Protein AF-A0AA90TNN7-F1 (afdb_monomer)

Sequence (258 aa):
MNTKRFLSLIFLAALASPALAAGAPAAATPDAKAEADFDAYFDTRMKAAQKAMSEKRYASVREQVLELEKALKRVDPDYGEKSQWAYVLDFKRFALYEMGEQEAAVASCRQTVKVLAPNDWPYLAEFNVVRAARRACHNMLAYEQSAVATTVAQHEEAIAQIEQCFATVSPIEDASVLDNFYETRATVYLKANTVTKNKYQEQLFDTLVRADARKLALDEDPQFASIMKTPAYLNFKKEFKNDRKNGSRKTTDNQEST

Foldseek 3Di:
DDPDDPLPPDPPPPCPDPPPDDDDDDPDDPLRVVVVVLVVVLVVLLVVLVVCVVVVVLVSNLVSLVVQVVVCCVSPVLLPVLLSVLSSLLSNLVSCVSVVVLVSSLVSLVVLCVSLPDDDDDLDPSCVSSLLSNLVSLLSNLQVLLVPDDALVSLVVSLVSNVVSQVSDHPPDDPCSCLSRLLSQLSSLVSSCVHVVCPSVLSNLVSLLVNVVVVPVSCVPVVSVVVCPDPVSVVSSVVVVVCVVVVVVVVVVPPPDD

Secondary structure (DSSP, 8-state):
----------------PPP---PPPP---HHHHHHHHHHHHHHHHHHHHHHHHHTT-HHHHHHHHHHHHHHHHHH-TT---HHHHHHHHHHHHHHHHHTT-HHHHHHHHHHHHHHT-SSS--S-GGGHHHHHHHHHHHHHHHHHHHHH--SHHHHHHHHHHHHHHHH---TTS-GGGGGGGHHHHHHHHHHHHHHHTSTTHHHHHHHHHHHHHTT--GGGSHHHHHHTTSHHHHHHHHHHHHHHHHHHHHHHTTSS--

Solvent-accessible surface area (backbone atoms only — not comparable to full-atom values): 14647 Å² total; per-residue (Å²): 136,85,91,79,72,87,76,66,82,74,82,78,68,84,77,75,71,76,74,80,80,81,72,82,85,69,91,66,54,76,65,58,46,54,49,53,54,45,52,55,50,49,51,56,48,49,53,51,28,52,52,27,50,76,69,66,37,34,72,59,22,41,53,46,31,53,54,47,48,58,49,42,53,70,80,42,70,85,52,76,57,50,52,64,52,21,54,36,50,39,52,38,26,49,27,29,42,79,71,65,39,52,70,61,15,50,53,42,26,58,48,42,51,60,70,63,49,92,80,79,80,64,96,45,78,76,46,47,53,35,36,50,33,40,24,53,27,24,41,51,50,12,46,57,39,43,70,72,43,88,47,65,66,43,29,50,53,14,46,53,27,35,52,50,22,73,62,48,70,51,96,90,53,64,79,67,82,51,59,75,49,48,64,51,48,33,50,43,30,54,58,38,20,76,75,53,77,48,76,38,48,65,62,26,47,54,45,51,50,53,33,52,77,68,67,47,72,56,65,74,41,68,68,51,35,55,50,66,68,33,70,69,43,50,51,50,53,53,51,56,54,50,53,56,53,53,57,56,48,65,64,60,71,68,77,81,83,132

Radius of gyration: 21.6 Å; Cα contacts (8 Å, |Δi|>4): 229; chains: 1; bounding box: 51×63×60 Å

Structure (mmCIF, N/CA/C/O backbone):
data_AF-A0AA90TNN7-F1
#
_entry.id   AF-A0AA90TNN7-F1
#
loop_
_atom_site.group_PDB
_atom_site.id
_atom_site.type_symbol
_atom_site.label_atom_id
_atom_site.label_alt_id
_atom_site.label_comp_id
_atom_site.label_asym_id
_atom_site.label_entity_id
_atom_site.label_seq_id
_atom_site.pdbx_PDB_ins_code
_atom_site.Cartn_x
_atom_site.Cartn_y
_atom_site.Cartn_z
_atom_site.occupancy
_atom_site.B_iso_or_equiv
_atom_site.auth_seq_id
_atom_site.auth_comp_id
_atom_site.auth_asym_id
_atom_site.auth_atom_id
_atom_site.pdbx_PDB_model_num
ATOM 1 N N . MET A 1 1 ? -3.409 24.542 6.262 1.00 28.08 1 MET A N 1
ATOM 2 C CA . MET A 1 1 ? -3.140 23.314 5.479 1.00 28.08 1 MET A CA 1
ATOM 3 C C . MET A 1 1 ? -1.816 22.739 5.965 1.00 28.08 1 MET A C 1
ATOM 5 O O . MET A 1 1 ? -0.778 23.278 5.618 1.00 28.08 1 MET A O 1
ATOM 9 N N . ASN A 1 2 ? -1.851 21.745 6.861 1.00 23.89 2 ASN A N 1
ATOM 10 C CA . ASN A 1 2 ? -0.653 21.159 7.480 1.00 23.89 2 ASN A CA 1
ATOM 11 C C . ASN A 1 2 ? -0.183 19.942 6.668 1.00 23.89 2 ASN A C 1
ATOM 13 O O . ASN A 1 2 ? -0.700 18.844 6.838 1.00 23.89 2 ASN A O 1
ATOM 17 N N . THR A 1 3 ? 0.802 20.143 5.796 1.00 31.12 3 THR A N 1
ATOM 18 C CA . THR A 1 3 ? 1.438 19.133 4.926 1.00 31.12 3 THR A CA 1
ATOM 19 C C . THR A 1 3 ? 2.603 18.399 5.607 1.00 31.12 3 THR A C 1
ATOM 21 O O . THR A 1 3 ? 3.645 18.157 5.007 1.00 31.12 3 THR A O 1
ATOM 24 N N . LYS A 1 4 ? 2.450 18.028 6.882 1.00 31.67 4 LYS A N 1
ATOM 25 C CA . LYS A 1 4 ? 3.424 17.187 7.598 1.00 31.67 4 LYS A CA 1
ATOM 26 C C . LYS A 1 4 ? 2.713 16.017 8.270 1.00 31.67 4 LYS A C 1
ATOM 28 O O . LYS A 1 4 ? 2.555 15.996 9.484 1.00 31.67 4 LYS A O 1
ATOM 33 N N . ARG A 1 5 ? 2.257 15.055 7.469 1.00 34.53 5 ARG A N 1
ATOM 34 C CA . ARG A 1 5 ? 2.033 13.685 7.938 1.00 34.53 5 ARG A CA 1
ATOM 35 C C . ARG A 1 5 ? 3.030 12.806 7.201 1.00 34.53 5 ARG A C 1
ATOM 37 O O . ARG A 1 5 ? 3.026 12.763 5.975 1.00 34.53 5 ARG A O 1
ATOM 44 N N . PHE A 1 6 ? 3.946 12.232 7.973 1.00 34.53 6 PHE A N 1
ATOM 45 C CA . PHE A 1 6 ? 4.970 11.301 7.526 1.00 34.53 6 PHE A CA 1
ATOM 46 C C . PHE A 1 6 ? 4.290 10.028 7.009 1.00 34.53 6 PHE A C 1
ATOM 48 O O . PHE A 1 6 ? 4.144 9.060 7.740 1.00 34.53 6 PHE A O 1
ATOM 55 N N . LEU A 1 7 ? 3.883 10.021 5.740 1.00 36.12 7 LEU A N 1
ATOM 56 C CA . LEU A 1 7 ? 3.670 8.774 5.017 1.00 36.12 7 LEU A CA 1
ATOM 57 C C . LEU A 1 7 ? 5.050 8.175 4.755 1.00 36.12 7 LEU A C 1
ATOM 59 O O . LEU A 1 7 ? 5.710 8.481 3.763 1.00 36.12 7 LEU A O 1
ATOM 63 N N . SER A 1 8 ? 5.510 7.349 5.692 1.00 33.53 8 SER A N 1
ATOM 64 C CA . SER A 1 8 ? 6.694 6.506 5.537 1.00 33.53 8 SER A CA 1
ATOM 65 C C . SER A 1 8 ? 6.421 5.415 4.497 1.00 33.53 8 SER A C 1
ATOM 67 O O . SER A 1 8 ? 6.309 4.236 4.810 1.00 33.53 8 SER A O 1
ATOM 69 N N . LEU A 1 9 ? 6.335 5.806 3.225 1.00 36.84 9 LEU A N 1
ATOM 70 C CA . LEU A 1 9 ? 6.417 4.913 2.067 1.00 36.84 9 LEU A CA 1
ATOM 71 C C . LEU A 1 9 ? 7.882 4.739 1.637 1.00 36.84 9 LEU A C 1
ATOM 73 O O . LEU A 1 9 ? 8.197 4.730 0.454 1.00 36.84 9 LEU A O 1
ATOM 77 N N . ILE A 1 10 ? 8.809 4.604 2.588 1.00 36.44 10 ILE A N 1
ATOM 78 C CA . ILE A 1 10 ? 10.217 4.352 2.269 1.00 36.44 10 ILE A CA 1
ATOM 79 C C . ILE A 1 10 ? 10.466 2.850 2.379 1.00 36.44 10 ILE A C 1
ATOM 81 O O . ILE A 1 10 ? 10.701 2.322 3.462 1.00 36.44 10 ILE A O 1
ATOM 85 N N . PHE A 1 11 ? 10.458 2.164 1.236 1.00 40.53 11 PHE A N 1
ATOM 86 C CA . PHE A 1 11 ? 11.218 0.927 1.086 1.00 40.53 11 PHE A CA 1
ATOM 87 C C . PHE A 1 11 ? 12.571 1.279 0.461 1.00 40.53 11 PHE A C 1
ATOM 89 O O . PHE A 1 11 ? 12.748 1.312 -0.751 1.00 40.53 11 PHE A O 1
ATOM 96 N N . LEU A 1 12 ? 13.537 1.547 1.335 1.00 35.69 12 LEU A N 1
ATOM 97 C CA . LEU A 1 12 ? 14.946 1.239 1.108 1.00 35.69 12 LEU A CA 1
ATOM 98 C C . LEU A 1 12 ? 15.259 0.030 1.997 1.00 35.69 12 LEU A C 1
ATOM 100 O O . LEU A 1 12 ? 16.077 0.098 2.908 1.00 35.69 12 LEU A O 1
ATOM 104 N N . ALA A 1 13 ? 14.562 -1.090 1.775 1.00 32.56 13 ALA A N 1
ATOM 105 C CA . ALA A 1 13 ? 15.155 -2.351 2.194 1.00 32.56 13 ALA A CA 1
ATOM 106 C C . ALA A 1 13 ? 16.388 -2.542 1.320 1.00 32.56 13 ALA A C 1
ATOM 108 O O . ALA A 1 13 ? 16.300 -2.451 0.094 1.00 32.56 13 ALA A O 1
ATOM 109 N N . ALA A 1 14 ? 17.534 -2.720 1.968 1.00 32.47 14 ALA A N 1
ATOM 110 C CA . ALA A 1 14 ? 18.808 -2.976 1.330 1.00 32.47 14 ALA A CA 1
ATOM 111 C C . ALA A 1 14 ? 18.663 -4.133 0.330 1.00 32.47 14 ALA A C 1
ATOM 113 O O . ALA A 1 14 ? 18.684 -5.304 0.703 1.00 32.47 14 ALA A O 1
ATOM 114 N N . LEU A 1 15 ? 18.514 -3.793 -0.952 1.00 35.88 15 LEU A N 1
ATOM 115 C CA . LEU A 1 15 ? 18.674 -4.719 -2.061 1.00 35.88 15 LEU A CA 1
ATOM 116 C C . LEU A 1 15 ? 20.174 -4.995 -2.188 1.00 35.88 15 LEU A C 1
ATOM 118 O O . LEU A 1 15 ? 20.846 -4.477 -3.077 1.00 35.88 15 LEU A O 1
A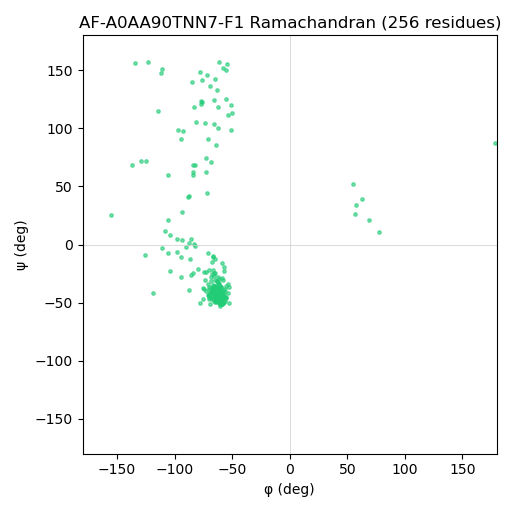TOM 122 N N . ALA A 1 16 ? 20.716 -5.796 -1.271 1.00 31.14 16 ALA A N 1
ATOM 123 C CA . ALA A 1 16 ? 21.892 -6.580 -1.591 1.00 31.14 16 ALA A CA 1
ATOM 124 C C . ALA A 1 16 ? 21.455 -7.523 -2.714 1.00 31.14 16 ALA A C 1
ATOM 126 O O . ALA A 1 16 ? 20.723 -8.485 -2.486 1.00 31.14 16 ALA A O 1
ATOM 127 N N . SER A 1 17 ? 21.803 -7.163 -3.948 1.00 33.03 17 SER A N 1
ATOM 128 C CA . SER A 1 17 ? 21.541 -7.985 -5.120 1.00 33.03 17 SER A CA 1
ATOM 129 C C . SER A 1 17 ? 22.153 -9.368 -4.882 1.00 33.03 17 SER A C 1
ATOM 131 O O . SER A 1 17 ? 23.361 -9.439 -4.634 1.00 33.03 17 SER A O 1
ATOM 133 N N . PRO A 1 18 ? 21.399 -10.476 -4.981 1.00 35.56 18 PRO A N 1
ATOM 134 C CA . PRO A 1 18 ? 22.030 -11.718 -5.373 1.00 35.56 18 PRO A CA 1
ATOM 135 C C . PRO A 1 18 ? 22.565 -11.448 -6.777 1.00 35.56 18 PRO A C 1
ATOM 137 O O . PRO A 1 18 ? 21.805 -11.073 -7.671 1.00 35.56 18 PRO A O 1
ATOM 140 N N . ALA A 1 19 ? 23.880 -11.532 -6.954 1.00 35.47 19 ALA A N 1
ATOM 141 C CA . ALA A 1 19 ? 24.452 -11.556 -8.287 1.00 35.47 19 ALA A CA 1
ATOM 142 C C . ALA A 1 19 ? 23.715 -12.647 -9.077 1.00 35.47 19 ALA A C 1
ATOM 144 O O . ALA A 1 19 ? 23.708 -13.801 -8.643 1.00 35.47 19 ALA A O 1
ATOM 145 N N . LEU A 1 20 ? 23.066 -12.274 -10.187 1.00 39.12 20 LEU A N 1
ATOM 146 C CA . LEU A 1 20 ? 22.570 -13.233 -11.169 1.00 39.12 20 LEU A CA 1
ATOM 147 C C . LEU A 1 20 ? 23.748 -14.158 -11.497 1.00 39.12 20 LEU A C 1
ATOM 149 O O . LEU A 1 20 ? 24.786 -13.703 -11.982 1.00 39.12 20 LEU A O 1
ATOM 153 N N . ALA A 1 21 ? 23.632 -15.429 -11.121 1.00 33.69 21 ALA A N 1
ATOM 154 C CA . ALA A 1 21 ? 24.703 -16.397 -11.262 1.00 33.69 21 ALA A CA 1
ATOM 155 C C . ALA A 1 21 ? 24.985 -16.624 -12.754 1.00 33.69 21 ALA A C 1
ATOM 157 O O . ALA A 1 21 ? 24.234 -17.306 -13.445 1.00 33.69 21 ALA A O 1
ATOM 158 N N . ALA A 1 22 ? 26.073 -16.037 -13.249 1.00 36.34 22 ALA A N 1
ATOM 159 C CA . ALA A 1 22 ? 26.551 -16.243 -14.606 1.00 36.34 22 ALA A CA 1
ATOM 160 C C . ALA A 1 22 ? 27.189 -17.638 -14.730 1.00 36.34 22 ALA A C 1
ATOM 162 O O . ALA A 1 22 ? 28.308 -17.869 -14.267 1.00 36.34 22 ALA A O 1
ATOM 163 N N . GLY A 1 23 ? 26.474 -18.572 -15.359 1.00 32.97 23 GLY A N 1
ATOM 164 C CA . GLY A 1 23 ? 27.060 -19.781 -15.939 1.00 32.97 23 GLY A CA 1
ATOM 165 C C . GLY A 1 23 ? 27.777 -19.455 -17.257 1.00 32.97 23 GLY A C 1
ATOM 166 O O . GLY A 1 23 ? 27.323 -18.606 -18.019 1.00 32.97 23 GLY A O 1
ATOM 167 N N . ALA A 1 24 ? 28.919 -20.101 -17.509 1.00 33.38 24 ALA A N 1
ATOM 168 C CA . ALA A 1 24 ? 29.767 -19.905 -18.692 1.00 33.38 24 ALA A CA 1
ATOM 169 C C . ALA A 1 24 ? 29.027 -20.157 -20.032 1.00 33.38 24 ALA A C 1
ATOM 171 O O . ALA A 1 24 ? 28.100 -20.969 -20.068 1.00 33.38 24 ALA A O 1
ATOM 172 N N . PRO A 1 25 ? 29.428 -19.511 -21.150 1.00 44.44 25 PRO A N 1
ATOM 173 C CA . PRO A 1 25 ? 28.582 -19.423 -22.332 1.00 44.44 25 PRO A CA 1
ATOM 174 C C . PRO A 1 25 ? 28.696 -20.675 -23.211 1.00 44.44 25 PRO A C 1
ATOM 176 O O . PRO A 1 25 ? 29.749 -20.965 -23.779 1.00 44.44 25 PRO A O 1
ATOM 179 N N . ALA A 1 26 ? 27.577 -21.375 -23.387 1.00 44.81 26 ALA A N 1
ATOM 180 C CA . ALA A 1 26 ? 27.308 -22.102 -24.623 1.00 44.81 26 ALA A CA 1
ATOM 181 C C . ALA A 1 26 ? 26.856 -21.086 -25.689 1.00 44.81 26 ALA A C 1
ATOM 183 O O . ALA A 1 26 ? 26.261 -20.064 -25.349 1.00 44.81 26 ALA A O 1
ATOM 184 N N . ALA A 1 27 ? 27.161 -21.329 -26.967 1.00 47.38 27 ALA A N 1
ATOM 185 C CA . ALA A 1 27 ? 26.786 -20.428 -28.057 1.00 47.38 27 ALA A CA 1
ATOM 186 C C . ALA A 1 27 ? 25.271 -20.141 -28.032 1.00 47.38 27 ALA A C 1
ATOM 188 O O . ALA A 1 27 ? 24.462 -21.037 -28.265 1.00 47.38 27 ALA A O 1
ATOM 189 N N . ALA A 1 28 ? 24.907 -18.899 -27.704 1.00 48.41 28 ALA A N 1
ATOM 190 C CA . ALA A 1 28 ? 23.522 -18.476 -27.548 1.00 48.41 28 ALA A CA 1
ATOM 191 C C . ALA A 1 28 ? 22.803 -18.462 -28.904 1.00 48.41 28 ALA A C 1
ATOM 193 O O . ALA A 1 28 ? 23.341 -17.976 -29.904 1.00 48.41 28 ALA A O 1
ATOM 194 N N . THR A 1 29 ? 21.573 -18.975 -28.933 1.00 48.81 29 THR A N 1
ATOM 195 C CA . THR A 1 29 ? 20.651 -18.763 -30.053 1.00 48.81 29 THR A CA 1
ATOM 196 C C . THR A 1 29 ? 20.353 -17.260 -30.202 1.00 48.81 29 THR A C 1
ATOM 198 O O . THR A 1 29 ? 20.520 -16.507 -29.238 1.00 48.81 29 THR A O 1
ATOM 201 N N . PRO A 1 30 ? 19.929 -16.778 -31.386 1.00 60.62 30 PRO A N 1
ATOM 202 C CA . PRO A 1 30 ? 19.614 -15.361 -31.597 1.00 60.62 30 PRO A CA 1
ATOM 203 C C . PRO A 1 30 ? 18.629 -14.792 -30.565 1.00 60.62 30 PRO A C 1
ATOM 205 O O . PRO A 1 30 ? 18.818 -13.663 -30.116 1.00 60.62 30 PRO A O 1
ATOM 208 N N . ASP A 1 31 ? 17.654 -15.600 -30.141 1.00 64.12 31 ASP A N 1
ATOM 209 C CA . ASP A 1 31 ? 16.656 -15.227 -29.133 1.00 64.12 31 ASP A CA 1
ATOM 210 C C . ASP A 1 31 ? 17.280 -15.086 -27.736 1.00 64.12 31 ASP A C 1
ATOM 212 O O . ASP A 1 31 ? 17.098 -14.061 -27.088 1.00 64.12 31 ASP A O 1
ATOM 216 N N . ALA A 1 32 ? 18.126 -16.037 -27.319 1.00 60.81 32 ALA A N 1
ATOM 217 C CA . ALA A 1 32 ? 18.828 -15.975 -26.033 1.00 60.81 32 ALA A CA 1
ATOM 218 C C . ALA A 1 32 ? 19.829 -14.808 -25.962 1.00 60.81 32 ALA A C 1
ATOM 220 O O . ALA A 1 32 ? 20.074 -14.244 -24.897 1.00 60.81 32 ALA A O 1
ATOM 221 N N . LYS A 1 33 ? 20.418 -14.419 -27.100 1.00 68.38 33 LYS A N 1
ATOM 222 C CA . LYS A 1 33 ? 21.276 -13.231 -27.172 1.00 68.38 33 LYS A CA 1
ATOM 223 C C . LYS A 1 33 ? 20.462 -11.940 -27.045 1.00 68.38 33 LYS A C 1
ATOM 225 O O . LYS A 1 33 ? 20.882 -11.044 -26.324 1.00 68.38 33 LYS A O 1
ATOM 230 N N . ALA A 1 34 ? 19.318 -11.848 -27.723 1.00 70.75 34 ALA A N 1
ATOM 231 C CA . ALA A 1 34 ? 18.439 -10.684 -27.634 1.00 70.75 34 ALA A CA 1
ATOM 232 C C . ALA A 1 34 ? 17.857 -10.502 -26.220 1.00 70.75 34 ALA A C 1
ATOM 234 O O . ALA A 1 34 ? 17.753 -9.373 -25.743 1.00 70.75 34 ALA A O 1
ATOM 235 N N . GLU A 1 35 ? 17.533 -11.604 -25.543 1.00 70.75 35 GLU A N 1
ATOM 236 C CA . GLU A 1 35 ? 17.099 -11.627 -24.143 1.00 70.75 35 GLU A CA 1
ATOM 237 C C . GLU A 1 35 ? 18.217 -11.165 -23.196 1.00 70.75 35 GLU A C 1
ATOM 239 O O . GLU A 1 35 ? 18.024 -10.222 -22.433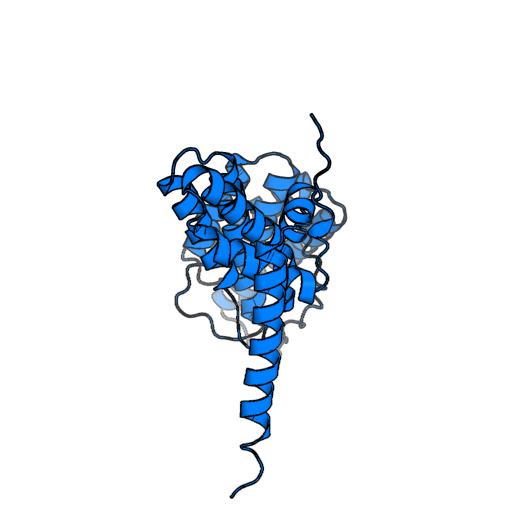 1.00 70.75 35 GLU A O 1
ATOM 244 N N . ALA A 1 36 ? 19.432 -11.711 -23.331 1.00 71.31 36 ALA A N 1
ATOM 245 C CA . ALA A 1 36 ? 20.585 -11.280 -22.535 1.00 71.31 36 ALA A CA 1
ATOM 246 C C . ALA A 1 36 ? 20.952 -9.797 -22.756 1.00 71.31 36 ALA A C 1
ATOM 248 O O . ALA A 1 36 ? 21.326 -9.091 -21.813 1.00 71.31 36 ALA A O 1
ATOM 249 N N . ASP A 1 37 ? 20.827 -9.304 -23.993 1.00 86.31 37 ASP A N 1
ATOM 250 C CA . ASP A 1 37 ? 21.027 -7.891 -24.324 1.00 86.31 37 ASP A CA 1
ATOM 251 C C . ASP A 1 37 ? 19.944 -7.007 -23.666 1.00 86.31 37 ASP A C 1
ATOM 253 O O . ASP A 1 37 ? 20.238 -5.891 -23.217 1.00 86.31 37 ASP A O 1
ATOM 257 N N . PHE A 1 38 ? 18.703 -7.501 -23.562 1.00 89.94 38 PHE A N 1
ATOM 258 C CA . PHE A 1 38 ? 17.622 -6.809 -22.861 1.00 89.94 38 PHE A CA 1
ATOM 259 C C . PHE A 1 38 ? 17.834 -6.785 -21.346 1.00 89.94 38 PHE A C 1
ATOM 261 O O . PHE A 1 38 ? 17.706 -5.716 -20.750 1.00 89.94 38 PHE A O 1
ATOM 268 N N . ASP A 1 39 ? 18.215 -7.900 -20.727 1.00 89.31 39 ASP A N 1
ATOM 269 C CA . ASP A 1 39 ? 18.465 -7.969 -19.284 1.00 89.31 39 ASP A CA 1
ATOM 270 C C . ASP A 1 39 ? 19.590 -7.018 -18.860 1.00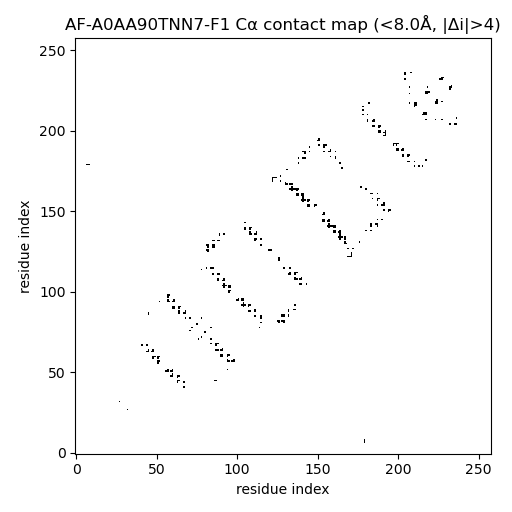 89.31 39 ASP A C 1
ATOM 272 O O . ASP A 1 39 ? 19.449 -6.251 -17.905 1.00 89.31 39 ASP A O 1
ATOM 276 N N . ALA A 1 40 ? 20.685 -6.966 -19.626 1.00 91.81 40 ALA A N 1
ATOM 277 C CA . ALA A 1 40 ? 21.775 -6.024 -19.377 1.00 91.81 40 ALA A CA 1
ATOM 278 C C . ALA A 1 40 ? 21.325 -4.555 -19.507 1.00 91.81 40 ALA A C 1
ATOM 280 O O . ALA A 1 40 ? 21.734 -3.687 -18.716 1.00 91.81 40 ALA A O 1
ATOM 281 N N . TYR A 1 41 ? 20.470 -4.259 -20.492 1.00 92.62 41 TYR A N 1
ATOM 282 C CA . TYR A 1 41 ? 19.844 -2.946 -20.643 1.00 92.62 41 TYR A CA 1
ATOM 283 C C . TYR A 1 41 ? 18.932 -2.618 -19.451 1.00 92.62 41 TYR A C 1
ATOM 285 O O . TYR A 1 41 ? 19.045 -1.527 -18.877 1.00 92.62 41 TYR A O 1
ATOM 293 N N . PHE A 1 42 ? 18.073 -3.559 -19.055 1.00 94.44 42 PHE A N 1
ATOM 294 C CA . PHE A 1 42 ? 17.137 -3.425 -17.945 1.00 94.44 42 PHE A CA 1
ATOM 295 C C . PHE A 1 42 ? 17.879 -3.131 -16.641 1.00 94.44 42 PHE A C 1
ATOM 297 O O . PHE A 1 42 ? 17.604 -2.121 -15.990 1.00 94.44 42 PHE A O 1
ATOM 304 N N . ASP A 1 43 ? 18.886 -3.937 -16.310 1.00 93.12 43 ASP A N 1
ATOM 305 C CA . ASP A 1 43 ? 19.703 -3.787 -15.107 1.00 93.12 43 ASP A CA 1
ATOM 306 C C . ASP A 1 43 ? 20.401 -2.429 -15.043 1.00 93.12 43 ASP A C 1
ATOM 308 O O . ASP A 1 43 ? 20.415 -1.765 -14.001 1.00 93.12 43 ASP A O 1
ATOM 312 N N . THR A 1 44 ? 20.975 -1.986 -16.162 1.00 94.25 44 THR A N 1
ATOM 313 C CA . THR A 1 44 ? 21.662 -0.690 -16.244 1.00 94.25 44 THR A CA 1
ATOM 314 C C . THR A 1 44 ? 20.698 0.458 -15.948 1.00 94.25 44 THR A C 1
ATOM 316 O O . THR A 1 44 ? 21.005 1.370 -15.172 1.00 94.25 44 THR A O 1
ATOM 319 N N . ARG A 1 45 ? 19.503 0.405 -16.539 1.00 93.81 45 ARG A N 1
ATOM 320 C CA . ARG A 1 45 ? 18.472 1.433 -16.385 1.00 93.81 45 ARG A CA 1
ATOM 321 C C . ARG A 1 45 ? 17.827 1.403 -15.006 1.00 93.81 45 ARG A C 1
ATOM 323 O O . ARG A 1 45 ? 17.644 2.462 -14.407 1.00 93.81 45 ARG A O 1
ATOM 330 N N . MET A 1 46 ? 17.566 0.221 -14.453 1.00 95.19 46 MET A N 1
ATOM 331 C CA . MET A 1 46 ? 17.036 0.094 -13.100 1.00 95.19 46 MET A CA 1
ATOM 332 C C . MET A 1 46 ? 18.033 0.552 -12.038 1.00 95.19 46 MET A C 1
ATOM 334 O O . MET A 1 46 ? 17.624 1.242 -11.107 1.00 95.19 46 MET A O 1
ATOM 338 N N . LYS A 1 47 ? 19.338 0.292 -12.193 1.00 95.06 47 LYS A N 1
ATOM 339 C CA . LYS A 1 47 ? 20.370 0.865 -11.305 1.00 95.06 47 LYS A CA 1
ATOM 340 C C . LYS A 1 47 ? 20.379 2.394 -11.355 1.00 95.06 47 LYS A C 1
ATOM 342 O O . LYS A 1 47 ? 20.477 3.051 -10.317 1.00 95.06 47 LYS A O 1
ATOM 347 N N . ALA A 1 48 ? 20.233 2.980 -12.544 1.00 95.00 48 ALA A N 1
ATOM 348 C CA . ALA A 1 48 ? 20.122 4.430 -12.691 1.00 95.00 48 ALA A CA 1
ATOM 349 C C . ALA A 1 48 ? 18.852 4.981 -12.015 1.00 95.00 48 ALA A C 1
ATOM 351 O O . ALA A 1 48 ? 18.924 5.990 -11.308 1.00 95.00 48 ALA A O 1
ATOM 352 N N . ALA A 1 49 ? 17.714 4.297 -12.170 1.00 95.19 49 ALA A N 1
ATOM 353 C CA . ALA A 1 49 ? 16.460 4.649 -11.509 1.00 95.19 49 ALA A CA 1
ATOM 354 C C . ALA A 1 49 ? 16.562 4.525 -9.979 1.00 95.19 49 ALA A C 1
ATOM 356 O O . ALA A 1 49 ? 16.136 5.430 -9.269 1.00 95.19 49 ALA A O 1
ATOM 357 N N . GLN A 1 50 ? 17.185 3.464 -9.456 1.00 95.31 50 GLN A N 1
ATOM 358 C CA . GLN A 1 50 ? 17.462 3.268 -8.024 1.00 95.31 50 GLN A CA 1
ATOM 359 C C . GLN A 1 50 ? 18.320 4.392 -7.452 1.00 95.31 50 GLN A C 1
ATOM 361 O O . GLN A 1 50 ? 17.979 4.968 -6.418 1.00 95.31 50 GLN A O 1
ATOM 366 N N . LYS A 1 51 ? 19.394 4.767 -8.153 1.00 95.62 51 LYS A N 1
ATOM 367 C CA . LYS A 1 51 ? 20.225 5.901 -7.751 1.00 95.62 51 LYS A CA 1
ATOM 368 C C . LYS A 1 51 ? 19.408 7.195 -7.706 1.00 95.62 51 LYS A C 1
ATOM 370 O O . LYS A 1 51 ? 19.402 7.875 -6.681 1.00 95.62 51 LYS A O 1
ATOM 375 N N . ALA A 1 52 ? 18.673 7.504 -8.774 1.00 96.75 52 ALA A N 1
ATOM 376 C CA . ALA A 1 52 ? 17.819 8.690 -8.829 1.00 96.75 52 ALA A CA 1
ATOM 377 C C . ALA A 1 52 ? 16.741 8.689 -7.730 1.00 96.75 52 ALA A C 1
ATOM 379 O O . ALA A 1 52 ? 16.471 9.740 -7.152 1.00 96.75 52 ALA A O 1
ATOM 380 N N . MET A 1 53 ? 16.181 7.522 -7.398 1.00 95.44 53 MET A N 1
ATOM 381 C CA . MET A 1 53 ? 15.218 7.347 -6.311 1.00 95.44 53 MET A CA 1
ATOM 382 C C . MET A 1 53 ? 15.831 7.719 -4.960 1.00 95.44 53 MET A C 1
ATOM 384 O O . MET A 1 53 ? 15.257 8.509 -4.215 1.00 95.44 53 MET A O 1
ATOM 388 N N . SER A 1 54 ? 17.030 7.206 -4.669 1.00 94.56 54 SER A N 1
ATOM 389 C CA . SER A 1 54 ? 17.739 7.493 -3.415 1.00 94.56 54 SER A CA 1
ATOM 390 C C . SER A 1 54 ? 18.107 8.976 -3.263 1.00 94.56 54 SER A C 1
ATOM 392 O O . SER A 1 54 ? 18.095 9.521 -2.162 1.00 94.56 54 SER A O 1
ATOM 394 N N . GLU A 1 55 ? 18.356 9.653 -4.386 1.00 96.75 55 GLU A N 1
ATOM 395 C CA . GLU A 1 55 ? 18.645 11.087 -4.470 1.00 96.75 55 GLU A CA 1
ATOM 396 C C . GLU A 1 55 ? 17.369 11.951 -4.5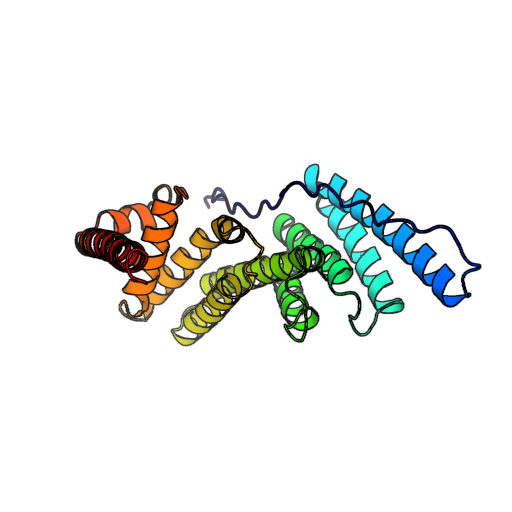53 1.00 96.75 55 GLU A C 1
A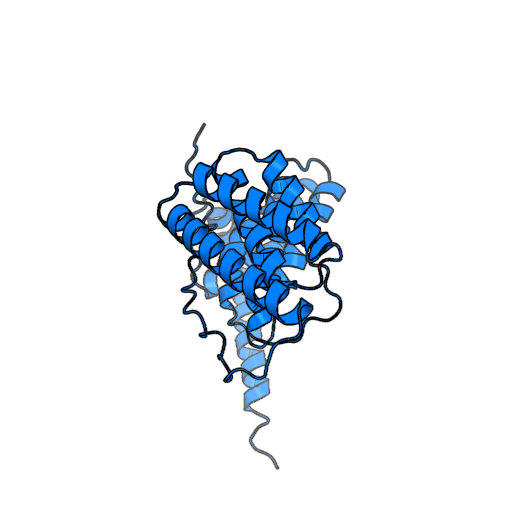TOM 398 O O . GLU A 1 55 ? 17.463 13.165 -4.733 1.00 96.75 55 GLU A O 1
ATOM 403 N N . LYS A 1 56 ? 16.174 11.345 -4.448 1.00 96.81 56 LYS A N 1
ATOM 404 C CA . LYS A 1 56 ? 14.860 12.006 -4.572 1.00 96.81 56 LYS A CA 1
ATOM 405 C C . LYS A 1 56 ? 14.659 12.763 -5.892 1.00 96.81 56 LYS A C 1
ATOM 407 O O . LYS A 1 56 ? 13.868 13.701 -5.983 1.00 96.81 56 LYS A O 1
ATOM 412 N N . ARG A 1 57 ? 15.356 12.357 -6.956 1.00 98.00 57 ARG A N 1
ATOM 413 C CA . ARG A 1 57 ? 15.223 12.920 -8.309 1.00 98.00 57 ARG A CA 1
ATOM 414 C C . ARG A 1 57 ? 14.063 12.256 -9.051 1.00 98.00 57 ARG A C 1
ATOM 416 O O . ARG A 1 57 ? 14.261 11.608 -10.077 1.00 98.00 57 ARG A O 1
ATOM 423 N N . TYR A 1 58 ? 12.844 12.416 -8.538 1.00 96.94 58 TYR A N 1
ATOM 424 C CA . TYR A 1 58 ? 11.664 11.664 -8.989 1.00 96.94 58 TYR A CA 1
ATOM 425 C C . TYR A 1 58 ? 11.294 11.886 -10.460 1.00 96.94 58 TYR A C 1
ATOM 427 O O . TYR A 1 58 ? 10.899 10.937 -11.131 1.00 96.94 58 TYR A O 1
ATOM 435 N N . ALA A 1 59 ? 11.523 13.084 -11.008 1.00 97.12 59 ALA A N 1
ATOM 436 C CA . ALA A 1 59 ? 11.346 13.332 -12.442 1.00 97.12 59 ALA A CA 1
ATOM 437 C C . ALA A 1 59 ? 12.257 12.432 -13.300 1.00 97.12 59 ALA A C 1
ATOM 439 O O . ALA A 1 59 ? 11.805 11.853 -14.284 1.00 97.12 59 ALA A O 1
ATOM 440 N N . SER A 1 60 ? 13.511 12.243 -12.872 1.00 97.12 60 SER A N 1
ATOM 441 C CA . SER A 1 60 ? 14.463 11.352 -13.542 1.00 97.12 60 SER A CA 1
ATOM 442 C C . SER A 1 60 ? 14.072 9.884 -13.371 1.00 97.12 60 SER A C 1
ATOM 444 O O . SER A 1 60 ? 14.169 9.119 -14.325 1.00 97.12 60 SER A O 1
ATOM 446 N N . VAL A 1 61 ? 13.567 9.489 -12.195 1.00 97.56 61 VAL A N 1
ATOM 447 C CA . VAL A 1 61 ? 13.006 8.141 -11.996 1.00 97.56 61 VAL A CA 1
ATOM 448 C C . VAL A 1 61 ? 11.864 7.893 -12.979 1.00 97.56 61 VAL A C 1
ATOM 450 O O . VAL A 1 61 ? 11.888 6.886 -13.680 1.00 97.56 61 VAL A O 1
ATOM 453 N N . ARG A 1 62 ? 10.904 8.824 -13.068 1.00 97.00 62 ARG A N 1
ATOM 454 C CA . ARG A 1 62 ? 9.740 8.741 -13.961 1.00 97.00 62 ARG A CA 1
ATOM 455 C C . ARG A 1 62 ? 10.158 8.547 -15.420 1.00 97.00 62 ARG A C 1
ATOM 457 O O . ARG A 1 62 ? 9.600 7.689 -16.093 1.00 97.00 62 ARG A O 1
ATOM 464 N N . GLU A 1 63 ? 11.144 9.301 -15.900 1.00 95.94 63 GLU A N 1
ATOM 465 C CA . GLU A 1 63 ? 11.679 9.135 -17.259 1.00 95.94 63 GLU A CA 1
ATOM 466 C C . GLU A 1 63 ? 12.227 7.720 -17.486 1.00 95.94 63 GLU A C 1
ATOM 468 O O . GLU A 1 63 ? 11.808 7.044 -18.425 1.00 95.94 63 GLU A O 1
ATOM 473 N N . GLN A 1 64 ? 13.092 7.234 -16.589 1.00 95.06 64 GLN A N 1
ATOM 474 C CA . GLN A 1 64 ? 13.705 5.907 -16.719 1.00 95.06 64 GLN A CA 1
ATOM 475 C C . GLN A 1 64 ? 12.661 4.782 -16.692 1.00 95.06 64 GLN A C 1
ATOM 477 O O . GLN A 1 64 ? 12.718 3.866 -17.511 1.00 95.06 64 GLN A O 1
ATOM 482 N N . VAL A 1 65 ? 11.685 4.841 -15.781 1.00 96.00 65 VAL A N 1
ATOM 483 C CA . VAL A 1 65 ? 10.678 3.773 -15.657 1.00 96.00 65 VAL A CA 1
ATOM 484 C C . VAL A 1 65 ? 9.660 3.785 -16.788 1.00 96.00 65 VAL A C 1
ATOM 486 O O . VAL A 1 65 ? 9.181 2.721 -17.161 1.00 96.00 65 VAL A O 1
ATOM 489 N N . LEU A 1 66 ? 9.340 4.943 -17.372 1.00 95.50 66 LEU A N 1
ATOM 490 C CA . LEU A 1 66 ? 8.479 5.001 -18.556 1.00 95.50 66 LEU A CA 1
ATOM 491 C C . LEU A 1 66 ? 9.192 4.446 -19.795 1.00 95.50 66 LEU A C 1
ATOM 493 O O . LEU A 1 66 ? 8.560 3.764 -20.606 1.00 95.50 66 LEU A O 1
ATOM 497 N N . GLU A 1 67 ? 10.499 4.692 -19.933 1.00 95.44 67 GLU A N 1
ATOM 498 C CA . GLU A 1 67 ? 11.312 4.052 -20.972 1.00 95.44 67 GLU A CA 1
ATOM 499 C C . GLU A 1 67 ? 11.349 2.530 -20.790 1.00 95.44 67 GLU A C 1
ATOM 501 O O . GLU A 1 67 ? 11.079 1.796 -21.744 1.00 95.44 67 GLU A O 1
ATOM 506 N N . LEU A 1 68 ? 11.598 2.056 -19.566 1.00 95.88 68 LEU A N 1
ATOM 507 C CA . LEU A 1 68 ? 11.612 0.628 -19.251 1.00 95.88 68 LEU A CA 1
ATOM 508 C C . LEU A 1 68 ? 10.248 -0.030 -19.443 1.00 95.88 68 LEU A C 1
ATOM 510 O O . LEU A 1 68 ? 10.176 -1.097 -20.040 1.00 95.88 68 LEU A O 1
ATOM 514 N N . GLU A 1 69 ? 9.157 0.612 -19.020 1.00 95.81 69 GLU A N 1
ATOM 515 C CA . GLU A 1 69 ? 7.801 0.102 -19.242 1.00 95.81 69 GLU A CA 1
ATOM 516 C C . GLU A 1 69 ? 7.522 -0.057 -20.741 1.00 95.81 69 GLU A C 1
ATOM 518 O O . GLU A 1 69 ? 6.969 -1.066 -21.174 1.00 95.81 69 GLU A O 1
ATOM 523 N N . LYS A 1 70 ? 7.919 0.926 -21.558 1.00 95.00 70 LYS A N 1
ATOM 524 C CA . LYS A 1 70 ? 7.761 0.858 -23.015 1.00 95.00 70 LYS A CA 1
ATOM 525 C C . LYS A 1 70 ? 8.595 -0.266 -23.629 1.00 95.00 70 LYS A C 1
ATOM 527 O O . LYS A 1 70 ? 8.140 -0.882 -24.592 1.00 95.00 70 LYS A O 1
ATOM 532 N N . ALA A 1 71 ? 9.798 -0.502 -23.116 1.00 93.88 71 ALA A N 1
ATOM 533 C CA . ALA A 1 71 ? 10.667 -1.572 -23.582 1.00 93.88 71 ALA A CA 1
ATOM 534 C C . ALA A 1 71 ? 10.107 -2.952 -23.188 1.00 93.88 71 ALA A C 1
ATOM 536 O O . ALA A 1 71 ? 9.940 -3.793 -24.067 1.00 93.88 71 ALA A O 1
ATOM 537 N N . LEU A 1 72 ? 9.686 -3.130 -21.929 1.00 93.31 72 LEU A N 1
ATOM 538 C CA . LEU A 1 72 ? 9.039 -4.351 -21.438 1.00 93.31 72 LEU A CA 1
ATOM 539 C C . LEU A 1 72 ? 7.781 -4.702 -22.234 1.00 93.31 72 LEU A C 1
ATOM 541 O O . LEU A 1 72 ? 7.648 -5.833 -22.670 1.00 93.31 72 LEU A O 1
ATOM 545 N N . LYS A 1 73 ? 6.903 -3.737 -22.546 1.00 93.62 73 LYS A N 1
ATOM 546 C CA . LYS A 1 73 ? 5.711 -4.001 -23.386 1.00 93.62 73 LYS A CA 1
ATOM 547 C C . LYS A 1 73 ? 6.032 -4.581 -24.764 1.00 93.62 73 LYS A C 1
ATOM 549 O O . LYS A 1 73 ? 5.138 -5.129 -25.398 1.00 93.62 73 LYS A O 1
ATOM 554 N N . ARG A 1 74 ? 7.251 -4.380 -25.273 1.00 91.69 74 ARG A N 1
ATOM 555 C CA . ARG A 1 74 ? 7.669 -4.892 -26.585 1.00 91.69 74 ARG A CA 1
ATOM 556 C C . ARG A 1 74 ? 8.230 -6.304 -26.499 1.00 91.69 74 ARG A C 1
ATOM 558 O O . ARG A 1 74 ? 7.990 -7.070 -27.421 1.00 91.69 74 ARG A O 1
ATOM 565 N N . VAL A 1 75 ? 8.994 -6.601 -25.450 1.00 89.38 75 VAL A N 1
ATOM 566 C CA . VAL A 1 75 ? 9.699 -7.885 -25.298 1.00 89.38 75 VAL A CA 1
ATOM 567 C C . VAL A 1 75 ? 8.905 -8.901 -24.476 1.00 89.38 75 VAL A C 1
ATOM 569 O O . VAL A 1 75 ? 9.009 -10.091 -24.727 1.00 89.38 75 VAL A O 1
ATOM 572 N N . ASP A 1 76 ? 8.063 -8.426 -23.560 1.00 87.81 76 ASP A N 1
ATOM 573 C CA . ASP A 1 76 ? 7.210 -9.221 -22.678 1.00 87.81 76 ASP A CA 1
ATOM 574 C C . ASP A 1 76 ? 5.788 -8.608 -22.592 1.00 87.81 76 ASP A C 1
ATOM 576 O O . ASP A 1 76 ? 5.391 -8.034 -21.569 1.00 87.81 76 ASP A O 1
ATOM 580 N N . PRO A 1 77 ? 5.005 -8.650 -23.691 1.00 87.56 77 PRO A N 1
ATOM 581 C CA . PRO A 1 77 ? 3.666 -8.052 -23.746 1.00 87.56 77 PRO A CA 1
ATOM 582 C C . PRO A 1 77 ? 2.640 -8.758 -22.846 1.00 87.56 77 PRO A C 1
ATOM 584 O O . PRO A 1 77 ? 1.668 -8.126 -22.424 1.00 87.56 77 PRO A O 1
ATOM 587 N N . ASP A 1 78 ? 2.861 -10.038 -22.542 1.00 87.81 78 ASP A N 1
ATOM 588 C CA . ASP A 1 78 ? 1.952 -10.882 -21.758 1.00 87.81 78 ASP A CA 1
ATOM 589 C C . ASP A 1 78 ? 2.286 -10.898 -20.258 1.00 87.81 78 ASP A C 1
ATOM 591 O O . ASP A 1 78 ? 1.602 -11.553 -19.464 1.00 87.81 78 ASP A O 1
ATOM 595 N N . TYR A 1 79 ? 3.280 -10.108 -19.842 1.00 86.06 79 TYR A N 1
ATOM 596 C CA . TYR A 1 79 ? 3.700 -9.968 -18.452 1.00 86.06 79 TYR A CA 1
ATOM 597 C C . TYR A 1 79 ? 4.238 -11.272 -17.841 1.00 86.06 79 TYR A C 1
ATOM 599 O O . TYR A 1 79 ? 3.922 -11.569 -16.683 1.00 86.06 79 TYR A O 1
ATOM 607 N N . GLY A 1 80 ? 4.999 -12.062 -18.594 1.00 86.19 80 GLY A N 1
ATOM 608 C CA . GLY A 1 80 ? 5.690 -13.255 -18.108 1.00 86.19 80 GLY A CA 1
ATOM 609 C C . GLY A 1 80 ? 6.755 -12.928 -17.058 1.00 86.19 80 GLY A C 1
ATOM 610 O O . GLY A 1 80 ? 6.793 -13.566 -16.004 1.00 86.19 80 GLY A O 1
ATOM 611 N N . GLU A 1 81 ? 7.519 -11.852 -17.261 1.00 88.56 81 GLU A N 1
ATOM 612 C CA . GLU A 1 81 ? 8.640 -11.450 -16.403 1.00 88.56 81 GLU A CA 1
ATOM 613 C C . GLU A 1 81 ? 8.178 -10.633 -15.189 1.00 88.56 81 GLU A C 1
ATOM 615 O O . GLU A 1 81 ? 8.415 -9.426 -15.045 1.00 88.56 81 GLU A O 1
ATOM 620 N N . LYS A 1 82 ? 7.464 -11.299 -14.272 1.00 89.12 82 LYS A N 1
ATOM 621 C CA . LYS A 1 82 ? 6.787 -10.655 -13.130 1.00 89.12 82 LYS A CA 1
ATOM 622 C C . LYS A 1 82 ? 7.715 -9.809 -12.261 1.00 89.12 82 LYS A C 1
ATOM 624 O O . LYS A 1 82 ? 7.283 -8.767 -11.768 1.00 89.12 82 LYS A O 1
ATOM 629 N N . SER A 1 83 ? 8.965 -10.225 -12.073 1.00 90.38 83 SER A N 1
ATOM 630 C CA . SER A 1 83 ? 9.935 -9.499 -11.245 1.00 90.38 83 SER A CA 1
ATOM 631 C C . SER A 1 83 ? 10.381 -8.186 -11.890 1.00 90.38 83 SER A C 1
ATOM 633 O O . SER A 1 83 ? 10.397 -7.153 -11.217 1.00 90.38 83 SER A O 1
ATOM 635 N N . GLN A 1 84 ? 10.665 -8.185 -13.196 1.00 92.75 84 GLN A N 1
ATOM 636 C CA . GLN A 1 84 ? 11.021 -6.967 -13.931 1.00 92.75 84 GLN A CA 1
ATOM 637 C C . GLN A 1 84 ? 9.841 -5.988 -13.976 1.00 92.75 84 GLN A C 1
ATOM 639 O O . GLN A 1 84 ? 9.991 -4.801 -13.664 1.00 92.75 84 GLN A O 1
ATOM 644 N N . TRP A 1 85 ? 8.636 -6.498 -14.250 1.00 94.50 85 TRP A N 1
ATOM 645 C CA . TRP A 1 85 ? 7.407 -5.709 -14.185 1.00 94.50 85 TRP A CA 1
ATOM 646 C C . TRP A 1 85 ? 7.151 -5.117 -12.801 1.00 94.50 85 TRP A C 1
A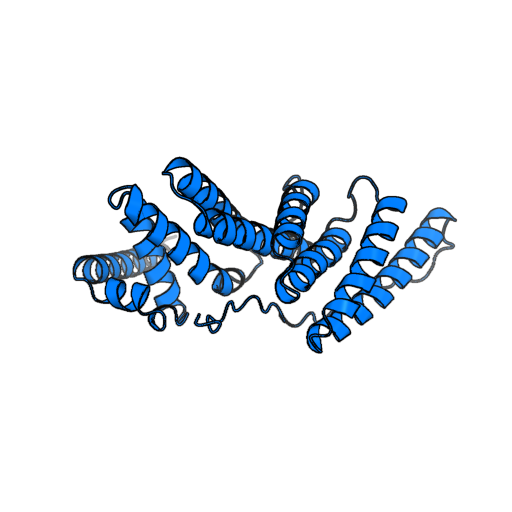TOM 648 O O . TRP A 1 85 ? 6.767 -3.950 -12.702 1.00 94.50 85 TRP A O 1
ATOM 658 N N . ALA A 1 86 ? 7.385 -5.882 -11.733 1.00 94.44 86 ALA A N 1
ATOM 659 C CA . ALA A 1 86 ? 7.229 -5.396 -10.369 1.00 94.44 86 ALA A CA 1
ATOM 660 C C . ALA A 1 86 ? 8.151 -4.209 -10.074 1.00 94.44 86 ALA A C 1
ATOM 662 O O . ALA A 1 86 ? 7.662 -3.199 -9.575 1.00 94.44 86 ALA A O 1
ATOM 663 N N . TYR A 1 87 ? 9.435 -4.273 -10.443 1.00 94.75 87 TYR A N 1
ATOM 664 C CA . TYR A 1 87 ? 10.358 -3.146 -10.259 1.00 94.75 87 TYR A CA 1
ATOM 665 C C . TYR A 1 87 ? 9.887 -1.878 -10.973 1.00 94.75 87 TYR A C 1
ATOM 667 O O . TYR A 1 87 ? 9.810 -0.810 -10.361 1.00 94.75 87 TYR A O 1
ATOM 675 N N . VAL A 1 88 ? 9.548 -1.993 -12.258 1.00 96.88 88 VAL A N 1
ATOM 676 C CA . VAL A 1 88 ? 9.151 -0.842 -13.079 1.00 96.88 88 VAL A CA 1
ATOM 677 C C . VAL A 1 88 ? 7.867 -0.210 -12.555 1.00 96.88 88 VAL A C 1
ATOM 679 O O . VAL A 1 88 ? 7.794 1.008 -12.380 1.00 96.88 88 VAL A O 1
ATOM 682 N N . LEU A 1 89 ? 6.856 -1.030 -12.271 1.00 96.69 89 LEU A N 1
ATOM 683 C CA . LEU A 1 89 ? 5.555 -0.549 -11.821 1.00 96.69 89 LEU A CA 1
ATOM 684 C C . LEU A 1 89 ? 5.603 0.016 -10.396 1.00 96.69 89 LEU A C 1
ATOM 686 O O . LEU A 1 89 ? 4.909 0.997 -10.114 1.00 96.69 89 LEU A O 1
ATOM 690 N N . ASP A 1 90 ? 6.434 -0.553 -9.519 1.00 96.12 90 ASP A N 1
ATOM 691 C CA . ASP A 1 90 ? 6.625 -0.055 -8.157 1.00 96.12 90 ASP A CA 1
ATOM 692 C C . ASP A 1 90 ? 7.310 1.317 -8.145 1.00 96.12 90 ASP A C 1
ATOM 694 O O . ASP A 1 90 ? 6.827 2.267 -7.524 1.00 96.12 90 ASP A O 1
ATOM 698 N N . PHE A 1 91 ? 8.387 1.464 -8.918 1.00 96.94 91 PHE A N 1
ATOM 699 C CA . PHE A 1 91 ? 9.085 2.740 -9.034 1.00 96.94 91 PHE A CA 1
ATOM 700 C C . PHE A 1 91 ? 8.209 3.802 -9.700 1.00 96.94 91 PHE A C 1
ATOM 702 O O . PHE A 1 91 ? 8.212 4.957 -9.270 1.00 96.94 91 PHE A O 1
ATOM 709 N N . LYS A 1 92 ? 7.423 3.416 -10.713 1.00 97.56 92 LYS A N 1
ATOM 710 C CA . LYS A 1 92 ? 6.468 4.304 -11.379 1.00 97.56 92 LYS A CA 1
ATOM 711 C C . LYS A 1 92 ? 5.422 4.839 -10.407 1.00 97.56 92 LYS A C 1
ATOM 713 O O . LYS A 1 92 ? 5.272 6.057 -10.327 1.00 97.56 92 LYS A O 1
ATOM 718 N N . ARG A 1 93 ? 4.726 3.978 -9.646 1.00 96.88 93 ARG A N 1
ATOM 719 C CA . ARG A 1 93 ? 3.713 4.457 -8.681 1.00 96.88 93 ARG A CA 1
ATOM 720 C C . ARG A 1 93 ? 4.319 5.423 -7.664 1.00 96.88 93 ARG A C 1
ATOM 722 O O . ARG A 1 93 ? 3.679 6.404 -7.307 1.00 96.88 93 ARG A O 1
ATOM 729 N N . PHE A 1 94 ? 5.543 5.151 -7.213 1.00 95.50 94 PHE A N 1
ATOM 730 C CA . PHE A 1 94 ? 6.169 5.912 -6.145 1.00 95.50 94 PHE A CA 1
ATOM 731 C C . PHE A 1 94 ? 6.647 7.273 -6.650 1.00 95.50 94 PHE A C 1
ATOM 733 O O . PHE A 1 94 ? 6.320 8.289 -6.050 1.00 95.50 94 PHE A O 1
ATOM 740 N N . ALA A 1 95 ? 7.327 7.314 -7.800 1.00 97.38 95 ALA A N 1
ATOM 741 C CA . ALA A 1 95 ? 7.750 8.571 -8.407 1.00 97.38 95 ALA A CA 1
ATOM 742 C C . ALA A 1 95 ? 6.555 9.481 -8.733 1.00 97.38 95 ALA A C 1
ATOM 744 O O . ALA A 1 95 ? 6.609 10.671 -8.447 1.00 97.38 95 ALA A O 1
ATOM 745 N N . LEU A 1 96 ? 5.463 8.928 -9.278 1.00 97.62 96 LEU A N 1
ATOM 746 C CA . LEU A 1 96 ? 4.242 9.696 -9.553 1.00 97.62 96 LEU A CA 1
ATOM 747 C C . LEU A 1 96 ? 3.634 10.275 -8.269 1.00 97.62 96 LEU A C 1
ATOM 749 O O . LEU A 1 96 ? 3.273 11.450 -8.240 1.00 97.62 96 LEU A O 1
ATOM 753 N N . TYR A 1 97 ? 3.565 9.473 -7.204 1.00 95.62 97 TYR A N 1
ATOM 754 C CA . TYR A 1 97 ? 3.042 9.909 -5.911 1.00 95.62 97 TYR A CA 1
ATOM 755 C C . TYR A 1 97 ? 3.868 11.058 -5.317 1.00 95.62 97 TYR A C 1
ATOM 757 O O . TYR A 1 97 ? 3.325 12.107 -4.983 1.00 95.62 97 TYR A O 1
ATOM 765 N N . GLU A 1 98 ? 5.192 10.906 -5.265 1.00 95.38 98 GLU A N 1
ATOM 766 C CA . GLU A 1 98 ? 6.101 11.927 -4.730 1.00 95.38 98 GLU A CA 1
ATOM 767 C C . GLU A 1 98 ? 6.108 13.225 -5.556 1.00 95.38 98 GLU A C 1
ATOM 769 O O . GLU A 1 98 ? 6.405 14.303 -5.040 1.00 95.38 98 GLU A O 1
ATOM 774 N N . MET A 1 99 ? 5.759 13.143 -6.842 1.00 96.38 99 MET A N 1
ATOM 775 C CA . MET A 1 99 ? 5.588 14.302 -7.722 1.00 96.38 99 MET A CA 1
ATOM 776 C C . MET A 1 99 ? 4.214 14.980 -7.581 1.00 96.38 99 MET A C 1
ATOM 778 O O . MET A 1 99 ? 3.965 15.985 -8.245 1.00 96.38 99 MET A O 1
ATOM 782 N N . GLY A 1 100 ? 3.325 14.461 -6.729 1.00 95.44 100 GLY A N 1
ATOM 783 C CA . GLY A 1 100 ? 1.964 14.972 -6.547 1.00 95.44 100 GLY A CA 1
ATOM 784 C C . GLY A 1 100 ? 0.988 14.563 -7.656 1.00 95.44 100 GLY A C 1
ATOM 785 O O . GLY A 1 100 ? -0.134 15.064 -7.702 1.00 95.44 100 GLY A O 1
ATOM 786 N N . GLU A 1 101 ? 1.373 13.641 -8.541 1.00 96.69 101 GLU A N 1
ATOM 787 C CA . GLU A 1 101 ? 0.530 13.116 -9.621 1.00 96.69 101 GLU A CA 1
ATOM 788 C C . GLU A 1 101 ? -0.364 11.974 -9.109 1.00 96.69 101 GLU A C 1
ATOM 790 O O . GLU A 1 101 ? -0.300 10.829 -9.566 1.00 96.69 101 GLU A O 1
ATOM 795 N N . GLN A 1 102 ? -1.203 12.293 -8.123 1.00 94.19 102 GLN A N 1
ATOM 796 C CA . GLN A 1 102 ? -1.947 11.320 -7.322 1.00 94.19 102 GLN A CA 1
ATOM 797 C C . GLN A 1 102 ? -2.818 10.371 -8.158 1.00 94.19 102 GLN A C 1
ATOM 799 O O . GLN A 1 102 ? -2.765 9.151 -7.995 1.00 94.19 102 GLN A O 1
ATOM 804 N N . GLU A 1 103 ? -3.603 10.912 -9.092 1.00 95.44 103 GLU A N 1
ATOM 805 C CA . GLU A 1 103 ? -4.488 10.110 -9.945 1.00 95.44 103 GLU A CA 1
ATOM 806 C C . GLU A 1 103 ? -3.703 9.137 -10.833 1.00 95.44 103 GLU A C 1
ATOM 808 O O . GLU A 1 103 ? -4.103 7.981 -10.999 1.00 95.44 103 GLU A O 1
ATOM 813 N N . ALA A 1 104 ? -2.554 9.576 -11.356 1.00 96.69 104 ALA A N 1
ATOM 814 C CA . ALA A 1 104 ? -1.678 8.745 -12.171 1.00 96.69 104 ALA A CA 1
ATOM 815 C C . ALA A 1 104 ? -1.019 7.637 -11.334 1.00 96.69 104 ALA A C 1
ATOM 817 O O . ALA A 1 104 ? -0.939 6.491 -11.786 1.00 96.69 104 ALA A O 1
ATOM 818 N N . ALA A 1 105 ? -0.605 7.939 -10.099 1.00 96.94 105 ALA A N 1
ATOM 819 C CA . ALA A 1 105 ? -0.077 6.948 -9.163 1.00 96.94 105 ALA A CA 1
ATOM 820 C C . ALA A 1 105 ? -1.127 5.872 -8.827 1.00 96.94 105 ALA A C 1
ATOM 822 O O . ALA A 1 105 ? -0.842 4.672 -8.900 1.00 96.94 105 ALA A O 1
ATOM 823 N N . VAL A 1 106 ? -2.370 6.285 -8.554 1.00 97.06 106 VA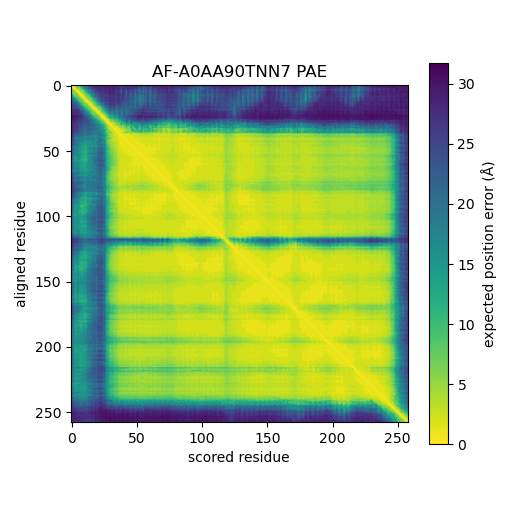L A N 1
ATOM 824 C CA . VAL A 1 106 ? -3.503 5.381 -8.296 1.00 97.06 106 VAL A CA 1
ATOM 825 C C . VAL A 1 106 ? -3.827 4.528 -9.524 1.00 97.06 106 VAL A C 1
ATOM 827 O O . VAL A 1 106 ? -4.020 3.316 -9.399 1.00 97.06 106 VAL A O 1
ATOM 830 N N . ALA A 1 107 ? -3.854 5.119 -10.721 1.00 97.44 107 ALA A N 1
ATOM 831 C CA . ALA A 1 107 ? -4.047 4.378 -11.966 1.00 97.44 107 ALA A CA 1
ATOM 832 C C . ALA A 1 107 ? -2.935 3.338 -12.183 1.00 97.44 107 ALA A C 1
ATOM 834 O O . ALA A 1 107 ? -3.229 2.191 -12.528 1.00 97.44 107 ALA A O 1
ATOM 835 N N . SER A 1 108 ? -1.681 3.703 -11.893 1.00 96.88 108 SER A N 1
ATOM 836 C CA . SER A 1 108 ? -0.549 2.775 -11.914 1.00 96.88 108 SER A CA 1
ATOM 837 C C . SER A 1 108 ? -0.760 1.626 -10.928 1.00 96.88 108 SER A C 1
ATOM 839 O O . SER A 1 108 ? -0.581 0.476 -11.305 1.00 96.88 108 SER A O 1
ATOM 841 N N . CYS A 1 109 ? -1.222 1.891 -9.702 1.00 98.00 109 CYS A N 1
ATOM 842 C CA . CYS A 1 109 ? -1.495 0.834 -8.723 1.00 98.00 109 CYS A CA 1
ATOM 843 C C . CYS A 1 109 ? -2.583 -0.140 -9.195 1.00 98.00 109 CYS A C 1
ATOM 845 O O . CYS A 1 109 ? -2.418 -1.350 -9.044 1.00 98.00 109 CYS A O 1
ATOM 847 N N . ARG A 1 110 ? -3.666 0.358 -9.814 1.00 97.75 110 ARG A N 1
ATOM 848 C CA . ARG A 1 110 ? -4.718 -0.492 -10.409 1.00 97.75 110 ARG A CA 1
ATOM 849 C C . ARG A 1 110 ? -4.164 -1.390 -11.516 1.00 97.75 110 ARG A C 1
ATOM 851 O O . ARG A 1 110 ? -4.524 -2.563 -11.591 1.00 97.75 110 ARG A O 1
ATOM 858 N N . GLN A 1 111 ? -3.276 -0.855 -12.355 1.00 95.25 111 GLN A N 1
ATOM 859 C CA . GLN A 1 111 ? -2.568 -1.643 -13.364 1.00 95.25 111 GLN A CA 1
ATOM 860 C C . GLN A 1 111 ? -1.697 -2.713 -12.696 1.00 95.25 111 GLN A C 1
ATOM 862 O O . GLN A 1 111 ? -1.794 -3.881 -13.063 1.00 95.25 111 GLN A O 1
ATOM 867 N N . THR A 1 112 ? -0.899 -2.345 -11.693 1.00 95.25 112 THR A N 1
ATOM 868 C CA . THR A 1 112 ? 0.023 -3.256 -11.007 1.00 95.25 112 THR A CA 1
ATOM 869 C C . THR A 1 112 ? -0.685 -4.440 -10.371 1.00 95.25 112 THR A C 1
ATOM 871 O O . THR A 1 112 ? -0.276 -5.573 -10.600 1.00 95.25 112 THR A O 1
ATOM 874 N N . VAL A 1 113 ? -1.768 -4.222 -9.619 1.00 94.44 113 VAL A N 1
ATOM 875 C CA . VAL A 1 113 ? -2.481 -5.333 -8.957 1.00 94.44 113 VAL A CA 1
ATOM 876 C C . VAL A 1 113 ? -3.128 -6.295 -9.958 1.00 94.44 113 VAL A C 1
ATOM 878 O O . VAL A 1 113 ? -3.270 -7.476 -9.655 1.00 94.44 113 VAL A O 1
ATOM 881 N N . LYS A 1 114 ? -3.479 -5.814 -11.160 1.00 92.38 114 LYS A N 1
ATOM 882 C CA . LYS A 1 114 ? -4.000 -6.641 -12.256 1.00 92.38 114 LYS A CA 1
ATOM 883 C C . LYS A 1 114 ? -2.885 -7.410 -12.969 1.00 92.38 114 LYS A C 1
ATOM 885 O O . LYS A 1 114 ? -3.001 -8.612 -13.172 1.00 92.38 114 LYS A O 1
ATOM 890 N N . VAL A 1 115 ? -1.817 -6.719 -13.359 1.00 91.00 115 VAL A N 1
ATOM 891 C CA . VAL A 1 115 ? -0.670 -7.286 -14.092 1.00 91.00 115 VAL A CA 1
ATOM 892 C C . VAL A 1 115 ? 0.060 -8.325 -13.253 1.00 91.00 115 VAL A C 1
ATOM 894 O O . VAL A 1 115 ? 0.443 -9.394 -13.734 1.00 91.00 115 VAL A O 1
ATOM 897 N N . LEU A 1 116 ? 0.221 -8.014 -11.976 1.00 90.12 116 LEU A N 1
ATOM 898 C CA . LEU A 1 116 ? 0.828 -8.891 -11.005 1.00 90.12 116 LEU A CA 1
ATOM 899 C C . LEU A 1 116 ? -0.253 -9.717 -10.295 1.00 90.12 116 LEU A C 1
ATOM 901 O O . LEU A 1 116 ? -0.059 -10.051 -9.146 1.00 90.12 116 LEU A O 1
ATOM 905 N N . ALA A 1 117 ? -1.411 -10.035 -10.879 1.00 82.88 117 ALA A N 1
ATOM 906 C CA . ALA A 1 117 ? -2.409 -10.857 -10.182 1.00 82.88 117 ALA A CA 1
ATOM 907 C C . ALA A 1 117 ? -1.816 -12.209 -9.704 1.00 82.88 117 ALA A C 1
ATOM 909 O O . ALA A 1 117 ? -0.858 -12.712 -10.299 1.00 82.88 117 ALA A O 1
ATOM 910 N N . PRO A 1 118 ? -2.322 -12.781 -8.593 1.00 67.19 118 PRO A N 1
ATOM 911 C CA . PRO A 1 118 ? -1.715 -13.952 -7.985 1.00 67.19 118 PRO A CA 1
ATOM 912 C C . PRO A 1 118 ? -2.205 -15.148 -8.775 1.00 67.19 118 PRO A C 1
ATOM 914 O O . PRO A 1 118 ? -3.366 -15.500 -8.617 1.00 67.19 118 PRO A O 1
ATOM 917 N N . ASN A 1 119 ? -1.358 -15.731 -9.619 1.00 54.38 119 ASN A N 1
ATOM 918 C CA . ASN A 1 119 ? -1.703 -17.013 -10.221 1.00 54.38 119 ASN A CA 1
ATOM 919 C C . ASN A 1 119 ? -0.719 -18.125 -9.866 1.00 54.38 119 ASN A C 1
ATOM 921 O O . ASN A 1 119 ? -1.218 -19.159 -9.470 1.00 54.38 119 ASN A O 1
ATOM 925 N N . ASP A 1 120 ? 0.608 -17.940 -9.837 1.00 56.88 120 ASP A N 1
ATOM 926 C CA . ASP A 1 120 ? 1.500 -19.103 -9.615 1.00 56.88 120 ASP A CA 1
ATOM 927 C C . ASP A 1 120 ? 2.876 -18.773 -9.015 1.00 56.88 120 ASP A C 1
ATOM 929 O O . ASP A 1 120 ? 3.834 -19.502 -9.245 1.00 56.88 120 ASP A O 1
ATOM 933 N N . TRP A 1 121 ? 3.054 -17.672 -8.273 1.00 72.69 121 TRP A N 1
ATOM 934 C CA . TRP A 1 121 ? 4.411 -17.342 -7.815 1.00 72.69 121 TRP A CA 1
ATOM 935 C C . TRP A 1 121 ? 4.834 -18.223 -6.644 1.00 72.69 121 TRP A C 1
ATOM 937 O O . TRP A 1 121 ? 4.212 -18.151 -5.577 1.00 72.69 121 TRP A O 1
ATOM 947 N N . PRO A 1 122 ? 5.929 -18.982 -6.783 1.00 73.25 122 PRO A N 1
ATOM 948 C CA . PRO A 1 122 ? 6.499 -19.728 -5.681 1.00 73.25 122 PRO A CA 1
ATOM 949 C C . PRO A 1 122 ? 6.807 -18.839 -4.468 1.00 73.25 122 PRO A C 1
ATOM 951 O O . PRO A 1 122 ? 7.111 -17.639 -4.571 1.00 73.25 122 PRO A O 1
ATOM 954 N N . TYR A 1 123 ? 6.831 -19.459 -3.289 1.00 79.38 123 TYR A N 1
ATOM 955 C CA . TYR A 1 123 ? 7.474 -18.890 -2.106 1.00 79.38 123 TYR A CA 1
ATOM 956 C C . TYR A 1 123 ? 9.001 -18.964 -2.249 1.00 79.38 123 TYR A C 1
ATOM 958 O O . TYR A 1 123 ? 9.690 -19.615 -1.470 1.00 79.38 123 TYR A O 1
ATOM 966 N N . LEU A 1 124 ? 9.521 -18.278 -3.269 1.00 83.56 124 LEU A N 1
ATOM 967 C CA . LEU A 1 124 ? 10.940 -18.044 -3.507 1.00 83.56 124 LEU A CA 1
ATOM 968 C C . LEU A 1 124 ? 11.257 -16.563 -3.294 1.00 83.56 124 LEU A C 1
ATOM 970 O O . LEU A 1 124 ? 10.397 -15.691 -3.479 1.00 83.56 124 LEU A O 1
ATOM 974 N N . ALA A 1 125 ? 12.498 -16.293 -2.886 1.00 83.75 125 ALA A N 1
ATOM 975 C CA . ALA A 1 125 ? 12.965 -14.952 -2.547 1.00 83.75 125 ALA A CA 1
ATOM 976 C C . ALA A 1 125 ? 12.905 -13.985 -3.741 1.00 83.75 125 ALA A C 1
ATOM 978 O O . ALA A 1 125 ? 12.595 -12.810 -3.559 1.00 83.75 125 ALA A O 1
ATOM 979 N N . GLU A 1 126 ? 13.121 -14.480 -4.960 1.00 82.75 126 GLU A N 1
ATOM 980 C CA . GLU A 1 126 ? 13.030 -13.698 -6.201 1.00 82.75 126 GLU A CA 1
ATOM 981 C C . GLU A 1 126 ? 11.645 -13.066 -6.424 1.00 82.75 126 GLU A C 1
ATOM 983 O O . GLU A 1 126 ? 11.556 -11.962 -6.953 1.00 82.75 126 GLU A O 1
ATOM 988 N N . PHE A 1 127 ? 10.569 -13.681 -5.918 1.00 88.06 127 PHE A N 1
ATOM 989 C CA . PHE A 1 127 ? 9.210 -13.133 -6.004 1.00 88.06 127 PHE A CA 1
ATOM 990 C C . PHE A 1 127 ? 8.845 -12.192 -4.843 1.00 88.06 127 PHE A C 1
ATOM 992 O O . PHE A 1 127 ? 7.730 -11.662 -4.808 1.00 88.06 127 PHE A O 1
ATOM 999 N N . ASN A 1 128 ? 9.759 -11.932 -3.896 1.00 89.56 128 ASN A N 1
ATOM 1000 C CA . ASN A 1 128 ? 9.513 -10.959 -2.825 1.00 89.56 128 ASN A CA 1
ATOM 1001 C C . ASN A 1 128 ? 9.287 -9.551 -3.387 1.00 89.56 128 ASN A C 1
ATOM 1003 O O . ASN A 1 128 ? 8.436 -8.833 -2.868 1.00 89.56 128 ASN A O 1
ATOM 1007 N N . VAL A 1 129 ? 9.971 -9.171 -4.476 1.00 91.12 129 VAL A N 1
ATOM 1008 C CA . VAL A 1 129 ? 9.741 -7.875 -5.143 1.00 91.12 129 VAL A CA 1
ATOM 1009 C C . VAL A 1 129 ? 8.310 -7.764 -5.668 1.00 91.12 129 VAL A C 1
ATOM 1011 O O . VAL A 1 129 ? 7.671 -6.722 -5.537 1.00 91.12 129 VAL A O 1
ATOM 1014 N N . VAL A 1 130 ? 7.765 -8.864 -6.186 1.00 92.81 130 VAL A N 1
ATOM 1015 C CA . VAL A 1 130 ? 6.414 -8.903 -6.741 1.00 92.81 130 VAL A CA 1
ATOM 1016 C C . VAL A 1 130 ? 5.369 -8.764 -5.632 1.00 92.81 130 VAL A C 1
ATOM 1018 O O . VAL A 1 130 ? 4.440 -7.958 -5.743 1.00 92.81 130 VAL A O 1
ATOM 1021 N N . ARG A 1 131 ? 5.554 -9.484 -4.517 1.00 92.62 131 ARG A N 1
ATOM 1022 C CA . ARG A 1 131 ? 4.711 -9.336 -3.321 1.00 92.62 131 ARG A CA 1
ATOM 1023 C C . ARG A 1 131 ? 4.817 -7.932 -2.724 1.00 92.62 131 ARG A C 1
ATOM 1025 O O . ARG A 1 131 ? 3.787 -7.332 -2.425 1.00 92.62 131 ARG A O 1
ATOM 1032 N N . ALA A 1 132 ? 6.021 -7.374 -2.616 1.00 93.38 132 ALA A N 1
ATOM 1033 C CA . ALA A 1 132 ? 6.246 -6.028 -2.096 1.00 93.38 132 ALA A CA 1
ATOM 1034 C C . ALA A 1 132 ? 5.544 -4.953 -2.942 1.00 93.38 132 ALA A C 1
ATOM 1036 O O . ALA A 1 132 ? 4.790 -4.147 -2.391 1.00 93.38 132 ALA A O 1
ATOM 1037 N N . ALA A 1 133 ? 5.710 -4.995 -4.269 1.00 95.56 133 ALA A N 1
ATOM 1038 C CA . ALA A 1 133 ? 5.064 -4.059 -5.188 1.00 95.56 133 ALA A CA 1
ATOM 1039 C C . ALA A 1 133 ? 3.536 -4.104 -5.054 1.00 95.56 133 ALA A C 1
ATOM 1041 O O . ALA A 1 133 ? 2.864 -3.073 -4.980 1.00 95.56 133 ALA A O 1
ATOM 1042 N N . ARG A 1 134 ? 2.969 -5.310 -4.946 1.00 95.31 134 ARG A N 1
ATOM 1043 C CA . ARG A 1 134 ? 1.532 -5.490 -4.728 1.00 95.31 134 ARG A CA 1
ATOM 1044 C C . ARG A 1 134 ? 1.038 -4.996 -3.392 1.00 95.31 134 ARG A C 1
ATOM 1046 O O . ARG A 1 134 ? 0.018 -4.311 -3.374 1.00 95.31 134 ARG A O 1
ATOM 1053 N N . ARG A 1 135 ? 1.726 -5.335 -2.298 1.00 95.69 135 ARG A N 1
ATOM 1054 C CA . ARG A 1 135 ? 1.386 -4.836 -0.960 1.00 95.69 135 ARG A CA 1
ATOM 1055 C C . ARG A 1 135 ? 1.297 -3.320 -0.984 1.00 95.69 135 ARG A C 1
ATOM 1057 O O . ARG A 1 135 ? 0.275 -2.754 -0.611 1.00 95.69 135 ARG A O 1
ATOM 1064 N N . ALA A 1 136 ? 2.318 -2.668 -1.530 1.00 96.94 136 ALA A N 1
ATOM 1065 C CA . ALA A 1 136 ? 2.353 -1.220 -1.594 1.00 96.94 136 ALA A CA 1
ATOM 1066 C C . ALA A 1 136 ? 1.252 -0.624 -2.496 1.00 96.94 136 ALA A C 1
ATOM 1068 O O . ALA A 1 136 ? 0.669 0.402 -2.143 1.00 96.94 136 ALA A O 1
ATOM 1069 N N . CYS A 1 137 ? 0.905 -1.280 -3.610 1.00 98.12 137 CYS A N 1
ATOM 1070 C CA . CYS A 1 137 ? -0.222 -0.864 -4.453 1.00 98.12 137 CYS A CA 1
ATOM 1071 C C . CYS A 1 137 ? -1.569 -1.007 -3.736 1.00 98.12 137 CYS A C 1
ATOM 1073 O O . CYS A 1 137 ? -2.354 -0.064 -3.731 1.00 98.12 137 CYS A O 1
ATOM 1075 N N . HIS A 1 138 ? -1.834 -2.153 -3.106 1.00 98.12 138 HIS A N 1
ATOM 1076 C CA . HIS A 1 138 ? -3.048 -2.368 -2.318 1.00 98.12 138 HIS A CA 1
ATOM 1077 C C . HIS A 1 138 ? -3.150 -1.366 -1.160 1.00 98.12 138 HIS A C 1
ATOM 1079 O O . HIS A 1 138 ? -4.217 -0.803 -0.929 1.00 98.12 138 HIS A O 1
ATOM 1085 N N . ASN A 1 139 ? -2.035 -1.066 -0.489 1.00 98.38 139 ASN A N 1
ATOM 1086 C CA . ASN A 1 139 ? -1.980 -0.045 0.552 1.00 98.38 139 ASN A CA 1
ATOM 1087 C C . ASN A 1 139 ? -2.349 1.352 0.025 1.00 98.38 139 ASN A C 1
ATOM 1089 O O . ASN A 1 139 ? -3.201 2.020 0.605 1.00 98.38 139 ASN A O 1
ATOM 1093 N N . MET A 1 140 ? -1.742 1.791 -1.085 1.00 98.06 140 MET A N 1
ATOM 1094 C CA . MET A 1 140 ? -2.058 3.093 -1.686 1.00 98.06 140 MET A CA 1
ATOM 1095 C C . MET A 1 140 ? -3.523 3.161 -2.129 1.00 98.06 140 MET A C 1
ATOM 1097 O O . MET A 1 140 ? -4.201 4.144 -1.846 1.00 98.06 140 MET A O 1
ATOM 1101 N N . LEU A 1 141 ? -4.040 2.105 -2.766 1.00 98.50 141 LEU A N 1
ATOM 1102 C CA . LEU A 1 141 ? -5.447 2.038 -3.160 1.00 98.50 141 LEU A CA 1
ATOM 1103 C C . LEU A 1 141 ? -6.374 2.161 -1.948 1.00 98.50 141 LEU A C 1
ATOM 1105 O O . LEU A 1 141 ? -7.309 2.956 -1.991 1.00 98.50 141 LEU A O 1
ATOM 1109 N N . ALA A 1 142 ? -6.087 1.442 -0.860 1.00 98.50 142 ALA A N 1
ATOM 1110 C CA . ALA A 1 142 ? -6.868 1.519 0.370 1.00 98.50 142 ALA A CA 1
ATOM 1111 C C . ALA A 1 142 ? -6.861 2.927 0.977 1.00 98.50 142 ALA A C 1
ATOM 1113 O O . ALA A 1 142 ? -7.912 3.451 1.351 1.00 98.50 142 ALA A O 1
ATOM 1114 N N . TYR A 1 143 ? -5.682 3.549 1.060 1.00 97.62 143 TYR A N 1
ATOM 1115 C CA . TYR A 1 143 ? -5.530 4.890 1.613 1.00 97.62 143 TYR A CA 1
ATOM 1116 C C . TYR A 1 143 ? -6.333 5.920 0.810 1.00 97.62 143 TYR A C 1
ATOM 1118 O O . TYR A 1 143 ? -7.152 6.645 1.379 1.00 97.62 143 TYR A O 1
ATOM 1126 N N . GLU A 1 144 ? -6.154 5.936 -0.511 1.00 96.31 144 GLU A N 1
ATOM 1127 C CA . GLU A 1 144 ? -6.782 6.910 -1.406 1.00 96.31 144 GLU A CA 1
ATOM 1128 C C . GLU A 1 144 ? -8.296 6.712 -1.513 1.00 96.31 144 GLU A C 1
ATOM 1130 O O . GLU A 1 144 ? -9.056 7.675 -1.428 1.00 96.31 144 GLU A O 1
ATOM 1135 N N . GLN A 1 145 ? -8.771 5.466 -1.605 1.00 96.75 145 GLN A N 1
ATOM 1136 C CA . GLN A 1 145 ? -10.209 5.176 -1.580 1.00 96.75 145 GLN A CA 1
ATOM 1137 C C . GLN A 1 145 ? -10.840 5.613 -0.256 1.00 96.75 145 GLN A C 1
ATOM 1139 O O . GLN A 1 145 ? -11.887 6.257 -0.248 1.00 96.75 145 GLN A O 1
ATOM 1144 N N . SER A 1 146 ? -10.178 5.337 0.869 1.00 97.06 146 SER A N 1
ATOM 1145 C CA . SER A 1 146 ? -10.652 5.750 2.193 1.00 97.06 146 SER A CA 1
ATOM 1146 C C . SER A 1 146 ? -10.566 7.265 2.421 1.00 97.06 146 SER A C 1
ATOM 1148 O O . SER A 1 146 ? -11.255 7.813 3.282 1.00 97.06 146 SER A O 1
ATOM 1150 N N . ALA A 1 147 ? -9.717 7.986 1.685 1.00 95.50 147 ALA A N 1
ATOM 1151 C CA . ALA A 1 147 ? -9.639 9.444 1.750 1.00 95.50 147 ALA A CA 1
ATOM 1152 C C . ALA A 1 147 ? -10.902 10.130 1.221 1.00 95.50 147 ALA A C 1
ATOM 1154 O O . ALA A 1 147 ? -11.306 11.146 1.784 1.00 95.50 147 ALA A O 1
ATOM 1155 N N . VAL A 1 148 ? -11.535 9.552 0.199 1.00 95.31 148 VAL A N 1
ATOM 1156 C CA . VAL A 1 148 ? -12.698 10.136 -0.491 1.00 95.31 148 VAL A CA 1
ATOM 1157 C C . VAL A 1 148 ? -14.010 9.382 -0.245 1.00 95.31 148 VAL A C 1
ATOM 1159 O O . VAL A 1 148 ? -15.059 9.794 -0.737 1.00 95.31 148 VAL A O 1
ATOM 1162 N N . ALA A 1 149 ? -13.970 8.275 0.499 1.00 97.00 149 ALA A N 1
ATOM 1163 C CA . ALA A 1 149 ? -15.149 7.488 0.834 1.00 97.00 149 ALA A CA 1
ATOM 1164 C C . ALA A 1 149 ? -16.146 8.291 1.688 1.00 97.00 149 ALA A C 1
ATOM 1166 O O . ALA A 1 149 ? -15.786 8.925 2.678 1.00 97.00 149 ALA A O 1
ATOM 1167 N N . THR A 1 150 ? -17.419 8.232 1.299 1.00 95.69 150 THR A N 1
ATOM 1168 C CA . THR A 1 150 ? -18.549 8.887 1.988 1.00 95.69 150 THR A CA 1
ATOM 1169 C C . THR A 1 150 ? -19.672 7.910 2.333 1.00 95.69 150 THR A C 1
ATOM 1171 O O . THR A 1 150 ? -20.596 8.249 3.069 1.00 95.69 150 THR A O 1
ATOM 1174 N N . THR A 1 151 ? -19.596 6.682 1.820 1.00 97.00 151 THR A N 1
ATOM 1175 C CA . THR A 1 151 ? -20.598 5.632 2.011 1.00 97.00 151 THR A CA 1
ATOM 1176 C C . THR A 1 151 ? -19.967 4.387 2.620 1.00 97.00 151 THR A C 1
ATOM 1178 O O . THR A 1 151 ? -18.767 4.147 2.481 1.00 97.00 151 THR A O 1
ATOM 1181 N N . VAL A 1 152 ? -20.791 3.556 3.266 1.00 97.00 152 VAL A N 1
ATOM 1182 C CA . VAL A 1 152 ? -20.347 2.275 3.838 1.00 97.00 152 VAL A CA 1
ATOM 1183 C C . VAL A 1 152 ? -19.674 1.398 2.779 1.00 97.00 152 VAL A C 1
ATOM 1185 O O . VAL A 1 152 ? -18.577 0.911 3.023 1.00 97.00 152 VAL A O 1
ATOM 1188 N N . ALA A 1 153 ? -20.270 1.275 1.589 1.00 97.75 153 ALA A N 1
ATOM 1189 C CA . ALA A 1 153 ? -19.725 0.461 0.501 1.00 97.75 153 ALA A CA 1
ATOM 1190 C C . ALA A 1 153 ? -18.323 0.924 0.060 1.00 97.75 153 ALA A C 1
ATOM 1192 O O . ALA A 1 153 ? -17.423 0.106 -0.085 1.00 97.75 153 ALA A O 1
ATOM 1193 N N . GLN A 1 154 ? -18.094 2.236 -0.069 1.00 97.94 154 GLN A N 1
ATOM 1194 C CA . GLN A 1 154 ? -16.770 2.771 -0.422 1.00 97.94 154 GLN A CA 1
ATOM 1195 C C . GLN A 1 154 ? -15.718 2.506 0.665 1.00 97.94 154 GLN A C 1
ATOM 1197 O O . GLN A 1 154 ? -14.558 2.233 0.359 1.00 97.94 154 GLN A O 1
ATOM 1202 N N . HIS A 1 155 ? -16.104 2.564 1.944 1.00 98.00 155 HIS A N 1
ATOM 1203 C CA . HIS A 1 155 ? -15.203 2.166 3.026 1.00 98.00 155 HIS A CA 1
ATOM 1204 C C . HIS A 1 155 ? -14.917 0.662 3.007 1.00 98.00 155 HIS A C 1
ATOM 1206 O O . HIS A 1 155 ? -13.784 0.264 3.260 1.00 98.00 155 HIS A O 1
ATOM 1212 N N . GLU A 1 156 ? -15.904 -0.171 2.681 1.00 98.19 156 GLU A N 1
ATOM 1213 C CA . GLU A 1 156 ? -15.724 -1.618 2.533 1.00 98.19 156 GLU A CA 1
ATOM 1214 C C . GLU A 1 156 ? -14.803 -1.972 1.355 1.00 98.19 156 GLU A C 1
ATOM 1216 O O . GLU A 1 156 ? -13.971 -2.868 1.488 1.00 98.19 156 GLU A O 1
ATOM 1221 N N . GLU A 1 157 ? -14.854 -1.226 0.248 1.00 98.19 157 GLU A N 1
ATOM 1222 C CA . GLU A 1 157 ? -13.886 -1.352 -0.851 1.00 98.19 157 GLU A CA 1
ATOM 1223 C C . GLU A 1 157 ? -12.455 -1.031 -0.396 1.00 98.19 157 GLU A C 1
ATOM 1225 O O . GLU A 1 157 ? -11.527 -1.792 -0.683 1.00 98.19 157 GLU A O 1
ATOM 1230 N N . ALA A 1 158 ? -12.269 0.052 0.368 1.00 98.25 158 ALA A N 1
ATOM 1231 C CA . ALA A 1 158 ? -10.964 0.401 0.925 1.00 98.25 158 ALA A CA 1
ATOM 1232 C C . ALA A 1 158 ? -10.460 -0.651 1.932 1.00 98.25 158 ALA A C 1
ATOM 1234 O O . ALA A 1 158 ? -9.271 -0.979 1.945 1.00 98.25 158 ALA A O 1
ATOM 1235 N N . ILE A 1 159 ? -11.360 -1.215 2.749 1.00 98.69 159 ILE A N 1
ATOM 1236 C CA . ILE A 1 159 ? -11.052 -2.334 3.651 1.00 98.69 159 ILE A CA 1
ATOM 1237 C C . ILE A 1 159 ? -10.592 -3.549 2.841 1.00 98.69 159 ILE A C 1
ATOM 1239 O O . ILE A 1 159 ? -9.560 -4.138 3.153 1.00 98.69 159 ILE A O 1
ATOM 1243 N N . ALA A 1 160 ? -11.300 -3.901 1.767 1.00 98.38 160 ALA A N 1
ATOM 1244 C CA . ALA A 1 160 ? -10.914 -5.025 0.921 1.00 98.38 160 ALA A CA 1
ATOM 1245 C C . ALA A 1 160 ? -9.495 -4.852 0.354 1.00 98.38 160 ALA A C 1
ATOM 1247 O O . ALA A 1 160 ? -8.723 -5.810 0.338 1.00 98.38 160 ALA A O 1
ATOM 1248 N N . GLN A 1 161 ? -9.111 -3.635 -0.049 1.00 98.25 161 GLN A N 1
ATOM 1249 C CA . GLN A 1 161 ? -7.745 -3.363 -0.503 1.00 98.25 161 GLN A CA 1
ATOM 1250 C C . GLN A 1 161 ? -6.707 -3.557 0.608 1.00 98.25 161 GLN A C 1
ATOM 1252 O O . GLN A 1 161 ? -5.705 -4.237 0.387 1.00 98.25 161 GLN A O 1
ATOM 1257 N N . ILE A 1 162 ? -6.921 -3.008 1.808 1.00 98.38 162 ILE A N 1
ATOM 1258 C CA . ILE A 1 162 ? -5.916 -3.146 2.873 1.00 98.38 162 ILE A CA 1
ATOM 1259 C C . ILE A 1 162 ? -5.806 -4.587 3.382 1.00 98.38 162 ILE A C 1
ATOM 1261 O O . ILE A 1 162 ? -4.712 -5.036 3.713 1.00 98.38 162 ILE A O 1
ATOM 1265 N N . GLU A 1 163 ? -6.890 -5.360 3.362 1.00 97.94 163 GLU A N 1
ATOM 1266 C CA . GLU A 1 163 ? -6.825 -6.787 3.686 1.00 97.94 163 GLU A CA 1
ATOM 1267 C C . GLU A 1 163 ? -6.044 -7.576 2.624 1.00 97.94 163 GLU A C 1
ATOM 1269 O O . GLU A 1 163 ? -5.230 -8.427 2.978 1.00 97.94 163 GLU A O 1
ATOM 1274 N N . GLN A 1 164 ? -6.168 -7.235 1.335 1.00 96.81 164 GLN A N 1
ATOM 1275 C CA . GLN A 1 164 ? -5.307 -7.807 0.288 1.00 96.81 164 GLN A CA 1
ATOM 1276 C C . GLN A 1 164 ? -3.827 -7.447 0.487 1.00 96.81 164 GLN A C 1
ATOM 1278 O O . GLN A 1 164 ? -2.952 -8.288 0.267 1.00 96.81 164 GLN A O 1
ATOM 1283 N N . CYS A 1 165 ? -3.522 -6.233 0.958 1.00 96.44 165 CYS A N 1
ATOM 1284 C CA . CYS A 1 165 ? -2.159 -5.864 1.344 1.00 96.44 165 CYS A CA 1
ATOM 1285 C C . CYS A 1 165 ? -1.619 -6.793 2.445 1.00 96.44 165 CYS A C 1
ATOM 1287 O O . CYS A 1 165 ? -0.528 -7.339 2.308 1.00 96.44 165 CYS A O 1
ATOM 1289 N N . PHE A 1 166 ? -2.382 -7.022 3.515 1.00 95.69 166 PHE A N 1
ATOM 1290 C CA . PHE A 1 166 ? -1.944 -7.875 4.626 1.00 95.69 166 PHE A CA 1
ATOM 1291 C C . PHE A 1 166 ? -1.930 -9.373 4.279 1.00 95.69 166 PHE A C 1
ATOM 1293 O O . PHE A 1 166 ? -1.158 -10.122 4.874 1.00 95.69 166 PHE A O 1
ATOM 1300 N N . ALA A 1 167 ? -2.722 -9.804 3.294 1.00 93.69 167 ALA A N 1
ATOM 1301 C CA . ALA A 1 167 ? -2.722 -11.174 2.780 1.00 93.69 167 ALA A CA 1
ATOM 1302 C C . ALA A 1 167 ? -1.572 -11.464 1.797 1.00 93.69 167 ALA A C 1
ATOM 1304 O O . ALA A 1 167 ? -1.209 -12.622 1.596 1.00 93.69 167 ALA A O 1
ATOM 1305 N N . THR A 1 168 ? -0.976 -10.436 1.182 1.00 91.69 168 THR A N 1
ATOM 1306 C CA . THR A 1 168 ? 0.100 -10.601 0.192 1.00 91.69 168 THR A CA 1
ATOM 1307 C C . THR A 1 168 ? 1.454 -10.796 0.885 1.00 91.69 168 THR A C 1
ATOM 1309 O O . THR A 1 168 ? 2.333 -9.939 0.829 1.00 91.69 168 THR A O 1
ATOM 1312 N N . VAL A 1 169 ? 1.635 -11.928 1.563 1.00 89.31 169 VAL A N 1
ATOM 1313 C CA . VAL A 1 169 ? 2.866 -12.296 2.285 1.00 89.31 169 VAL A CA 1
ATOM 1314 C C . VAL A 1 169 ? 3.269 -13.740 1.994 1.00 89.31 169 VAL A C 1
ATOM 1316 O O . VAL A 1 169 ? 2.440 -14.566 1.615 1.00 89.31 169 VAL A O 1
ATOM 1319 N N . SER A 1 170 ? 4.552 -14.046 2.163 1.00 86.75 170 SER A N 1
ATOM 1320 C CA . SER A 1 170 ? 5.093 -15.405 2.112 1.00 86.75 170 SER A CA 1
ATOM 1321 C C . SER A 1 170 ? 5.586 -15.857 3.491 1.00 86.75 170 SER A C 1
ATOM 1323 O O . SER A 1 170 ? 6.135 -15.032 4.221 1.00 86.75 170 SER A O 1
ATOM 1325 N N . PRO A 1 171 ? 5.494 -17.157 3.834 1.00 87.31 171 PRO A N 1
ATOM 1326 C CA . PRO A 1 171 ? 6.097 -17.706 5.052 1.00 87.31 171 PRO A CA 1
ATOM 1327 C C . PRO A 1 171 ? 7.614 -17.482 5.176 1.00 87.31 171 PRO A C 1
ATOM 1329 O O . PRO A 1 171 ? 8.148 -17.586 6.275 1.00 87.31 171 PRO A O 1
ATOM 1332 N N . ILE A 1 172 ? 8.310 -17.200 4.066 1.00 87.38 172 ILE A N 1
ATOM 1333 C CA . ILE A 1 172 ? 9.759 -16.926 4.057 1.00 87.38 172 ILE A CA 1
ATOM 1334 C C . ILE A 1 172 ? 10.094 -15.451 4.325 1.00 87.38 172 ILE A C 1
ATOM 1336 O O . ILE A 1 172 ? 11.264 -15.111 4.485 1.00 87.38 172 ILE A O 1
ATOM 1340 N N . GLU A 1 173 ? 9.102 -14.558 4.280 1.00 88.75 173 GLU A N 1
ATOM 1341 C CA . GLU A 1 173 ? 9.295 -13.135 4.556 1.00 88.75 173 GLU A CA 1
ATOM 1342 C C . GLU A 1 173 ? 9.209 -12.888 6.063 1.00 88.75 173 GLU A C 1
ATOM 1344 O O . GLU A 1 173 ? 8.351 -13.440 6.753 1.00 88.75 173 GLU A O 1
ATOM 1349 N N . ASP A 1 174 ? 10.077 -12.018 6.578 1.00 91.12 174 ASP A N 1
ATOM 1350 C CA . ASP A 1 174 ? 9.951 -11.566 7.958 1.00 91.12 174 ASP A CA 1
ATOM 1351 C C . ASP A 1 174 ? 8.651 -10.772 8.142 1.00 91.12 174 ASP A C 1
ATOM 1353 O O . ASP A 1 174 ? 8.246 -9.986 7.284 1.00 91.12 174 ASP A O 1
ATOM 1357 N N . ALA A 1 175 ? 7.998 -10.931 9.291 1.00 89.25 175 ALA A N 1
ATOM 1358 C CA . ALA A 1 175 ? 6.714 -10.287 9.532 1.00 89.25 175 ALA A CA 1
ATOM 1359 C C . ALA A 1 175 ? 6.797 -8.745 9.580 1.00 89.25 175 ALA A C 1
ATOM 1361 O O . ALA A 1 175 ? 5.748 -8.098 9.581 1.00 89.25 175 ALA A O 1
ATOM 1362 N N . SER A 1 176 ? 7.993 -8.147 9.657 1.00 93.06 176 SER A N 1
ATOM 1363 C CA . SER A 1 176 ? 8.214 -6.695 9.559 1.00 93.06 176 SER A CA 1
ATOM 1364 C C . SER A 1 176 ? 7.926 -6.119 8.173 1.00 93.06 176 SER A C 1
ATOM 1366 O O . SER A 1 176 ? 7.701 -4.916 8.056 1.00 93.06 176 SER A O 1
ATOM 1368 N N . VAL A 1 177 ? 7.807 -6.945 7.121 1.00 92.94 177 VAL A N 1
ATOM 1369 C CA . VAL A 1 177 ? 7.397 -6.455 5.788 1.00 92.94 177 VAL A CA 1
ATOM 1370 C C . VAL A 1 177 ? 6.020 -5.782 5.795 1.00 92.94 177 VAL A C 1
ATOM 1372 O O . VAL A 1 177 ? 5.682 -5.089 4.837 1.00 92.94 177 VAL A O 1
ATOM 1375 N N . LEU A 1 178 ? 5.225 -5.988 6.852 1.00 95.38 178 LEU A N 1
ATOM 1376 C CA . LEU A 1 178 ? 3.913 -5.376 7.048 1.00 95.38 178 LEU A CA 1
ATOM 1377 C C . LEU A 1 178 ? 3.928 -4.096 7.895 1.00 95.38 178 LEU A C 1
ATOM 1379 O O . LEU A 1 178 ? 2.908 -3.410 7.953 1.00 95.38 178 LEU A O 1
ATOM 1383 N N . ASP A 1 179 ? 5.040 -3.769 8.554 1.00 95.44 179 ASP A N 1
ATOM 1384 C CA . ASP A 1 179 ? 5.093 -2.715 9.574 1.00 95.44 179 ASP A CA 1
ATOM 1385 C C . ASP A 1 179 ? 4.665 -1.348 9.014 1.00 95.44 179 ASP A C 1
ATOM 1387 O O . ASP A 1 179 ? 3.831 -0.661 9.606 1.00 95.44 179 ASP A O 1
ATOM 1391 N N . ASN A 1 180 ? 5.112 -1.015 7.802 1.00 90.88 180 ASN A N 1
ATOM 1392 C CA . ASN A 1 180 ? 4.788 0.248 7.129 1.00 90.88 180 ASN A CA 1
ATOM 1393 C C . ASN A 1 180 ? 3.303 0.397 6.733 1.00 90.88 180 ASN A C 1
ATOM 1395 O O . ASN A 1 180 ? 2.887 1.474 6.315 1.00 90.88 180 ASN A O 1
ATOM 1399 N N . PHE A 1 181 ? 2.488 -0.658 6.839 1.00 97.19 181 PHE A N 1
ATOM 1400 C CA . PHE A 1 181 ? 1.090 -0.650 6.387 1.00 97.19 181 PHE A CA 1
ATOM 1401 C C . PHE A 1 181 ? 0.075 -0.580 7.536 1.00 97.19 181 PHE A C 1
ATOM 1403 O O . PHE A 1 181 ? -1.122 -0.390 7.299 1.00 97.19 181 PHE A O 1
ATOM 1410 N N . TYR A 1 182 ? 0.526 -0.686 8.793 1.00 97.31 182 TYR A N 1
ATOM 1411 C CA . TYR A 1 182 ? -0.366 -0.625 9.957 1.00 97.31 182 TYR A CA 1
ATOM 1412 C C . TYR A 1 182 ? -1.066 0.727 10.105 1.00 97.31 182 TYR A C 1
ATOM 1414 O O . TYR A 1 182 ? -2.240 0.752 10.472 1.00 97.31 182 TYR A O 1
ATOM 1422 N N . GLU A 1 183 ? -0.399 1.836 9.776 1.00 97.00 183 GLU A N 1
ATOM 1423 C CA . GLU A 1 183 ? -1.016 3.168 9.827 1.00 97.00 183 GLU A CA 1
ATOM 1424 C C . GLU A 1 183 ? -2.214 3.265 8.873 1.00 97.00 183 GLU A C 1
ATOM 1426 O O . GLU A 1 183 ? -3.298 3.714 9.258 1.00 97.00 183 GLU A O 1
ATOM 1431 N N . THR A 1 184 ? -2.055 2.783 7.636 1.00 98.25 184 THR A N 1
ATOM 1432 C CA . THR A 1 184 ? -3.144 2.783 6.650 1.00 98.25 184 THR A CA 1
ATOM 1433 C C . THR A 1 184 ? -4.279 1.869 7.102 1.00 98.25 184 THR A C 1
ATOM 1435 O O . THR A 1 184 ? -5.437 2.280 7.062 1.00 98.25 184 THR A O 1
ATOM 1438 N N . ARG A 1 185 ? -3.974 0.669 7.612 1.00 98.44 185 ARG A N 1
ATOM 1439 C CA . ARG A 1 185 ? -4.999 -0.250 8.134 1.00 98.44 185 ARG A CA 1
ATOM 1440 C C . ARG A 1 185 ? -5.789 0.352 9.290 1.00 98.44 185 ARG A C 1
ATOM 1442 O O . ARG A 1 185 ? -7.019 0.330 9.257 1.00 98.44 185 ARG A O 1
ATOM 1449 N N . ALA A 1 186 ? -5.108 0.966 10.255 1.00 98.38 186 ALA A N 1
ATOM 1450 C CA . ALA A 1 186 ? -5.762 1.644 11.369 1.00 98.38 186 ALA A CA 1
ATOM 1451 C C . ALA A 1 186 ? -6.631 2.812 10.873 1.00 98.38 186 ALA A C 1
ATOM 1453 O O . ALA A 1 186 ? -7.781 2.956 11.286 1.00 98.38 186 ALA A O 1
ATOM 1454 N N . THR A 1 187 ? -6.124 3.604 9.926 1.00 98.12 187 THR A N 1
ATOM 1455 C CA . THR A 1 187 ? -6.843 4.742 9.334 1.00 98.12 187 THR A CA 1
ATOM 1456 C C . THR A 1 187 ? -8.116 4.305 8.615 1.00 98.12 187 THR A C 1
ATOM 1458 O O . THR A 1 187 ? -9.168 4.926 8.782 1.00 98.12 187 THR A O 1
ATOM 1461 N N . VAL A 1 188 ? -8.040 3.237 7.819 1.00 98.44 188 VAL A N 1
ATOM 1462 C CA . VAL A 1 188 ? -9.175 2.715 7.052 1.00 98.44 188 VAL A CA 1
ATOM 1463 C C . VAL A 1 188 ? -10.287 2.248 7.992 1.00 98.44 188 VAL A C 1
ATOM 1465 O O . VAL A 1 188 ? -11.435 2.661 7.816 1.00 98.44 188 VAL A O 1
ATOM 1468 N N . TYR A 1 189 ? -9.955 1.474 9.029 1.00 98.62 189 TYR A N 1
ATOM 1469 C CA . TYR A 1 189 ? -10.947 1.017 10.003 1.00 98.62 189 TYR A CA 1
ATOM 1470 C C . TYR A 1 189 ? -11.523 2.149 10.851 1.00 98.62 189 TYR A C 1
ATOM 1472 O O . TYR A 1 189 ? -12.734 2.193 11.073 1.00 98.62 189 TYR A O 1
ATOM 1480 N N . LEU A 1 190 ? -10.686 3.099 11.277 1.00 97.69 190 LEU A N 1
ATOM 1481 C CA . LEU A 1 190 ? -11.139 4.274 12.015 1.00 97.69 190 LEU A CA 1
ATOM 1482 C C . LEU A 1 190 ? -12.183 5.060 11.219 1.00 97.69 190 LEU A C 1
ATOM 1484 O O . LEU A 1 190 ? -13.261 5.353 11.736 1.00 97.69 190 LEU A O 1
ATOM 1488 N N . LYS A 1 191 ? -11.900 5.352 9.948 1.00 97.50 191 LYS A N 1
ATOM 1489 C CA . LYS A 1 191 ? -12.838 6.065 9.077 1.00 97.50 191 LYS A CA 1
ATOM 1490 C C . LYS A 1 191 ? -14.117 5.266 8.839 1.00 97.50 191 LYS A C 1
ATOM 1492 O O . LYS A 1 191 ? -15.203 5.819 8.984 1.00 97.50 191 LYS A O 1
ATOM 1497 N N . ALA A 1 192 ? -14.015 3.965 8.571 1.00 97.75 192 ALA A N 1
ATOM 1498 C CA . ALA A 1 192 ? -15.186 3.112 8.383 1.00 97.75 192 ALA A CA 1
ATOM 1499 C C . ALA A 1 192 ? -16.102 3.082 9.622 1.00 97.75 192 ALA A C 1
ATOM 1501 O O . ALA A 1 192 ? -17.329 3.080 9.488 1.00 97.75 192 ALA A O 1
ATOM 1502 N N . ASN A 1 193 ? -15.542 3.111 10.837 1.00 97.00 193 ASN A N 1
ATOM 1503 C CA . ASN A 1 193 ? -16.323 3.139 12.080 1.00 97.00 193 ASN A CA 1
ATOM 1504 C C . ASN A 1 193 ? -17.211 4.382 12.210 1.00 97.00 193 ASN A C 1
ATOM 1506 O O . ASN A 1 193 ? -18.303 4.275 12.774 1.00 97.00 193 ASN A O 1
ATOM 1510 N N . THR A 1 194 ? -16.805 5.517 11.627 1.00 93.50 194 THR A N 1
ATOM 1511 C CA . THR A 1 194 ? -17.591 6.763 11.672 1.00 93.50 194 THR A CA 1
ATOM 1512 C C . THR A 1 194 ? -18.947 6.637 10.974 1.00 93.50 194 THR A C 1
ATOM 1514 O O . THR A 1 194 ? -19.922 7.234 11.424 1.00 93.50 194 THR A O 1
ATOM 1517 N N . VAL A 1 195 ? -19.038 5.809 9.926 1.00 95.06 195 VAL A N 1
ATOM 1518 C CA . VAL A 1 195 ? -20.274 5.603 9.149 1.00 95.06 195 VAL A CA 1
ATOM 1519 C C . VAL A 1 195 ? -20.981 4.284 9.467 1.00 95.06 195 VAL A C 1
ATOM 1521 O O . VAL A 1 195 ? -22.184 4.159 9.253 1.00 95.06 195 VAL A O 1
ATOM 1524 N N . THR A 1 196 ? -20.261 3.293 10.000 1.00 93.88 196 THR A N 1
ATOM 1525 C CA . THR A 1 196 ? -20.796 1.947 10.287 1.00 93.88 196 THR A CA 1
ATOM 1526 C C . THR A 1 196 ? -21.220 1.742 11.738 1.00 93.88 196 THR A C 1
ATOM 1528 O O . THR A 1 196 ? -21.607 0.635 12.104 1.00 93.88 196 THR A O 1
ATOM 1531 N N . LYS A 1 197 ? -21.161 2.789 12.573 1.00 93.06 197 LYS A N 1
ATOM 1532 C CA . LYS A 1 197 ? -21.476 2.720 14.010 1.00 93.06 197 LYS A CA 1
ATOM 1533 C C . LYS A 1 197 ? -20.644 1.644 14.722 1.00 93.06 197 LYS A C 1
ATOM 1535 O O . LYS A 1 197 ? -21.185 0.802 15.433 1.00 93.06 197 LYS A O 1
ATOM 1540 N N . ASN A 1 198 ? -19.325 1.703 14.533 1.00 93.81 198 ASN A N 1
ATOM 1541 C CA . ASN A 1 198 ? -18.337 0.839 15.195 1.00 93.81 198 ASN A CA 1
ATOM 1542 C C . ASN A 1 198 ? -18.348 -0.648 14.775 1.00 93.81 198 ASN A C 1
ATOM 1544 O O . ASN A 1 198 ? -17.816 -1.486 15.502 1.00 93.81 198 ASN A O 1
ATOM 1548 N N . LYS A 1 199 ? -18.890 -0.993 13.595 1.00 96.88 199 LYS A N 1
ATOM 1549 C CA . LYS A 1 199 ? -18.840 -2.365 13.038 1.00 96.88 199 LYS A CA 1
ATOM 1550 C C . LYS A 1 199 ? -17.415 -2.934 12.974 1.00 96.88 199 LYS A C 1
ATOM 1552 O O . LYS A 1 199 ? -17.239 -4.133 13.150 1.00 96.88 199 LYS A O 1
ATOM 1557 N N . TYR A 1 200 ? -16.419 -2.086 12.718 1.00 97.75 200 TYR A N 1
ATOM 1558 C CA . TYR A 1 200 ? -15.014 -2.461 12.533 1.00 97.75 200 TYR A CA 1
ATOM 1559 C C . TYR A 1 200 ? -14.123 -2.109 13.735 1.00 97.75 200 TYR A C 1
ATOM 1561 O O . TYR A 1 200 ? -12.912 -1.909 13.605 1.00 97.75 200 TYR A O 1
ATOM 1569 N N . GLN A 1 201 ? -14.715 -1.937 14.919 1.00 97.62 201 GLN A N 1
ATOM 1570 C CA . GLN A 1 201 ? -13.984 -1.508 16.112 1.00 97.62 201 GLN A CA 1
ATOM 1571 C C . GLN A 1 201 ? -12.959 -2.545 16.573 1.00 97.62 201 GLN A C 1
ATOM 1573 O O . GLN A 1 201 ? -11.858 -2.181 16.983 1.00 97.62 201 GLN A O 1
ATOM 1578 N N . GLU A 1 202 ? -13.308 -3.825 16.477 1.00 96.81 202 GLU A N 1
ATOM 1579 C CA . GLU A 1 202 ? -12.430 -4.923 16.869 1.00 96.81 202 GLU A CA 1
ATOM 1580 C C . GLU A 1 202 ? -11.188 -4.990 15.974 1.00 96.81 202 GLU A C 1
ATOM 1582 O O . GLU A 1 202 ? -10.070 -5.067 16.474 1.00 96.81 202 GLU A O 1
ATOM 1587 N N . GLN A 1 203 ? -11.358 -4.850 14.657 1.00 98.31 203 GLN A N 1
ATOM 1588 C CA . GLN A 1 203 ? -10.261 -4.844 13.687 1.00 98.31 203 GLN A CA 1
ATOM 1589 C C . GLN A 1 203 ? -9.342 -3.632 13.877 1.00 98.31 203 GLN A C 1
ATOM 1591 O O . GLN A 1 203 ? -8.119 -3.752 13.764 1.00 98.31 203 GLN A O 1
ATOM 1596 N N . LEU A 1 204 ? -9.909 -2.467 14.211 1.00 98.31 204 LEU A N 1
ATOM 1597 C CA . LEU A 1 204 ? -9.123 -1.295 14.593 1.00 98.31 204 LEU A CA 1
ATOM 1598 C C . LEU A 1 204 ? -8.290 -1.578 15.850 1.00 98.31 204 LEU A C 1
ATOM 1600 O O . LEU A 1 204 ? -7.096 -1.284 15.873 1.00 98.31 204 LEU A O 1
ATOM 1604 N N . PHE A 1 205 ? -8.895 -2.161 16.885 1.00 98.25 205 PHE A N 1
ATOM 1605 C CA . PHE A 1 205 ? -8.188 -2.497 18.119 1.00 98.25 205 PHE A CA 1
ATOM 1606 C C . PHE A 1 205 ? -7.101 -3.551 17.905 1.00 98.25 205 PHE A C 1
ATOM 1608 O O . PHE A 1 205 ? -5.979 -3.337 18.359 1.00 98.25 205 PHE A O 1
ATOM 1615 N N . ASP A 1 206 ? -7.383 -4.631 17.174 1.00 97.31 206 ASP A N 1
ATOM 1616 C CA . ASP A 1 206 ? -6.390 -5.646 16.806 1.00 97.31 206 ASP A CA 1
ATOM 1617 C C . ASP A 1 206 ? -5.206 -5.012 16.061 1.00 97.31 206 ASP A C 1
ATOM 1619 O O . ASP A 1 206 ? -4.048 -5.235 16.425 1.00 97.31 206 ASP A O 1
ATOM 1623 N N . THR A 1 207 ? -5.485 -4.130 15.096 1.00 97.75 207 THR A N 1
ATOM 1624 C CA . THR A 1 207 ? -4.452 -3.400 14.349 1.00 97.75 207 THR A CA 1
ATOM 1625 C C . THR A 1 207 ? -3.572 -2.557 15.279 1.00 97.75 207 THR A C 1
ATOM 1627 O O . THR A 1 207 ? -2.346 -2.666 15.225 1.00 97.75 207 THR A O 1
ATOM 1630 N N . LEU A 1 208 ? -4.172 -1.754 16.163 1.00 97.69 208 LEU A N 1
ATOM 1631 C CA . LEU A 1 208 ? -3.443 -0.883 17.093 1.00 97.69 208 LEU A CA 1
ATOM 1632 C C . LEU A 1 208 ? -2.637 -1.677 18.133 1.00 97.69 208 LEU A C 1
ATOM 1634 O O . LEU A 1 208 ? -1.495 -1.325 18.423 1.00 97.69 208 LEU A O 1
ATOM 1638 N N . VAL A 1 209 ? -3.184 -2.775 18.665 1.00 96.81 209 VAL A N 1
ATOM 1639 C CA . VAL A 1 209 ? -2.472 -3.630 19.630 1.00 96.81 209 VAL A CA 1
ATOM 1640 C C . VAL A 1 209 ? -1.269 -4.313 18.980 1.00 96.81 209 VAL A C 1
ATOM 1642 O O . VAL A 1 209 ? -0.202 -4.394 19.593 1.00 96.81 209 VAL A O 1
ATOM 1645 N N . ARG A 1 210 ? -1.407 -4.794 17.740 1.00 95.19 210 ARG A N 1
ATOM 1646 C CA . ARG A 1 210 ? -0.292 -5.392 16.992 1.00 95.19 210 ARG A CA 1
ATOM 1647 C C . ARG A 1 210 ? 0.783 -4.367 16.654 1.00 95.19 210 ARG A C 1
ATOM 1649 O O . ARG A 1 210 ? 1.963 -4.688 16.782 1.00 95.19 210 ARG A O 1
ATOM 1656 N N . ALA A 1 211 ? 0.390 -3.157 16.267 1.00 94.94 211 ALA A N 1
ATOM 1657 C CA . ALA A 1 211 ? 1.314 -2.058 16.016 1.00 94.94 211 ALA A CA 1
ATOM 1658 C C . ALA A 1 211 ? 2.095 -1.665 17.285 1.00 94.94 211 ALA A C 1
ATOM 1660 O O . ALA A 1 211 ? 3.320 -1.592 17.251 1.00 94.94 211 ALA A O 1
ATOM 1661 N N . ASP A 1 212 ? 1.413 -1.534 18.426 1.00 93.19 212 ASP A N 1
ATOM 1662 C CA . ASP A 1 212 ? 2.026 -1.273 19.738 1.00 93.19 212 ASP A CA 1
ATOM 1663 C C . ASP A 1 212 ? 3.004 -2.386 20.151 1.00 93.19 212 ASP A C 1
ATOM 1665 O O . ASP A 1 212 ? 4.127 -2.110 20.573 1.00 93.19 212 ASP A O 1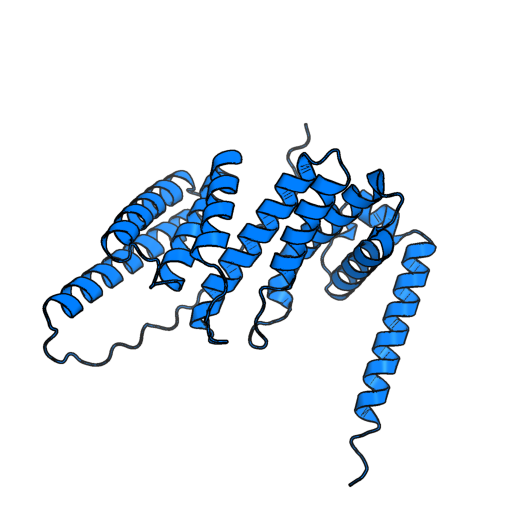
ATOM 1669 N N . ALA A 1 213 ? 2.633 -3.656 19.952 1.00 92.12 213 ALA A N 1
ATOM 1670 C CA . ALA A 1 213 ? 3.513 -4.794 20.228 1.00 92.12 213 ALA A CA 1
ATOM 1671 C C . ALA A 1 213 ? 4.785 -4.794 19.360 1.00 92.12 213 ALA A C 1
ATOM 1673 O O . ALA A 1 213 ? 5.821 -5.312 19.782 1.00 92.12 213 ALA A O 1
ATOM 1674 N N . ARG A 1 214 ? 4.703 -4.203 18.165 1.00 92.44 214 ARG A N 1
ATOM 1675 C CA . ARG A 1 214 ? 5.809 -4.000 17.220 1.00 92.44 214 ARG A CA 1
ATOM 1676 C C . ARG A 1 214 ? 6.544 -2.673 17.425 1.00 92.44 214 ARG A C 1
ATOM 1678 O O . ARG A 1 214 ? 7.538 -2.437 16.751 1.00 92.44 214 ARG A O 1
ATOM 1685 N N . LYS A 1 215 ? 6.103 -1.838 18.375 1.00 93.38 215 LYS A N 1
ATOM 1686 C CA . LYS A 1 215 ? 6.632 -0.487 18.635 1.00 93.38 215 LYS A CA 1
ATOM 1687 C C . LYS A 1 215 ? 6.550 0.433 17.412 1.00 93.38 215 LYS A C 1
ATOM 1689 O O . LYS A 1 215 ? 7.420 1.273 17.203 1.00 93.38 215 LYS A O 1
ATOM 1694 N N . LEU A 1 216 ? 5.505 0.263 16.607 1.00 90.50 216 LEU A N 1
ATOM 1695 C CA . LEU A 1 216 ? 5.176 1.196 15.537 1.00 90.50 216 LEU A CA 1
ATOM 1696 C C . LEU A 1 216 ? 4.521 2.408 16.196 1.00 90.50 216 LEU A C 1
ATOM 1698 O O . LEU A 1 216 ? 3.540 2.239 16.920 1.00 90.50 216 LEU A O 1
ATOM 1702 N N . ALA A 1 217 ? 5.078 3.597 15.976 1.00 90.62 217 ALA A N 1
ATOM 1703 C CA . ALA A 1 217 ? 4.727 4.846 16.659 1.00 90.62 217 ALA A CA 1
ATOM 1704 C C . ALA A 1 217 ? 3.350 5.418 16.243 1.00 90.62 217 ALA A C 1
ATOM 1706 O O . ALA A 1 217 ? 3.201 6.605 15.970 1.00 90.62 217 ALA A O 1
ATOM 1707 N N . LEU A 1 218 ? 2.316 4.571 16.152 1.00 89.94 218 LEU A N 1
ATOM 1708 C CA . LEU A 1 218 ? 0.955 4.996 15.812 1.00 89.94 218 LEU A CA 1
ATOM 1709 C C . LEU A 1 218 ? 0.330 5.867 16.904 1.00 89.94 218 LEU A C 1
ATOM 1711 O O . LEU A 1 218 ? -0.586 6.631 16.626 1.00 89.94 218 LEU A O 1
ATOM 1715 N N . ASP A 1 219 ? 0.819 5.775 18.136 1.00 86.75 219 ASP A N 1
ATOM 1716 C CA . ASP A 1 219 ? 0.423 6.625 19.254 1.00 86.75 219 ASP A CA 1
ATOM 1717 C C . ASP A 1 219 ? 0.926 8.075 19.136 1.00 86.75 219 ASP A C 1
ATOM 1719 O O . ASP A 1 219 ? 0.499 8.927 19.917 1.00 86.75 219 ASP A O 1
ATOM 1723 N N . GLU A 1 220 ? 1.766 8.389 18.145 1.00 90.25 220 GLU A N 1
ATOM 1724 C CA . GLU A 1 220 ? 2.091 9.771 17.783 1.00 90.25 220 GLU A CA 1
ATOM 1725 C C . GLU A 1 220 ? 0.940 10.466 17.035 1.00 90.25 220 GLU A C 1
ATOM 1727 O O . GLU A 1 220 ? 0.825 11.694 17.097 1.00 90.25 220 GLU A O 1
ATOM 1732 N N . ASP A 1 221 ? 0.043 9.716 16.373 1.00 92.50 221 ASP A N 1
ATOM 1733 C CA . ASP A 1 221 ? -1.173 10.302 15.806 1.00 92.50 221 ASP A CA 1
ATOM 1734 C C . ASP A 1 221 ? -2.198 10.569 16.926 1.00 92.50 221 ASP A C 1
ATOM 1736 O O . ASP A 1 221 ? -2.631 9.634 17.611 1.00 92.50 221 ASP A O 1
ATOM 1740 N N . PRO A 1 222 ? -2.666 11.821 17.111 1.00 94.81 222 PRO A N 1
ATOM 1741 C CA . PRO A 1 222 ? -3.577 12.161 18.201 1.00 94.81 222 PRO A CA 1
ATOM 1742 C C . PRO A 1 222 ? -4.888 11.366 18.200 1.00 94.81 222 PRO A C 1
ATOM 1744 O O . PRO A 1 222 ? -5.455 11.120 19.269 1.00 94.81 222 PRO A O 1
ATOM 1747 N N . GLN A 1 223 ? -5.384 10.959 17.025 1.00 95.12 223 GLN A N 1
ATOM 1748 C CA . GLN A 1 223 ? -6.614 10.177 16.923 1.00 95.12 223 GLN A CA 1
ATOM 1749 C C . GLN A 1 223 ? -6.386 8.779 17.491 1.00 95.12 223 GLN A C 1
ATOM 1751 O O . GLN A 1 223 ? -7.119 8.365 18.391 1.00 95.12 223 GLN A O 1
ATOM 1756 N N . PHE A 1 224 ? -5.333 8.084 17.058 1.00 96.81 224 PHE A N 1
ATOM 1757 C CA . PHE A 1 224 ? -4.998 6.763 17.592 1.00 96.81 224 PHE A CA 1
ATOM 1758 C C . PHE A 1 224 ? -4.614 6.832 19.071 1.00 96.81 224 PHE A C 1
ATOM 1760 O O . PHE A 1 224 ? -5.131 6.046 19.865 1.00 96.81 224 PHE A O 1
ATOM 1767 N N . ALA A 1 225 ? -3.829 7.832 19.480 1.00 95.75 225 ALA A N 1
ATOM 1768 C CA . ALA A 1 225 ? -3.466 8.055 20.877 1.00 95.75 225 ALA A CA 1
ATOM 1769 C C . ALA A 1 225 ? -4.692 8.207 21.790 1.00 95.75 225 ALA A C 1
ATOM 1771 O O . ALA A 1 225 ? -4.712 7.689 22.909 1.00 95.75 225 ALA A O 1
ATOM 1772 N N . SER A 1 226 ? -5.726 8.920 21.327 1.00 96.69 226 SER A N 1
ATOM 1773 C CA . SER A 1 226 ? -6.970 9.096 22.083 1.00 96.69 226 SER A CA 1
ATOM 1774 C C . SER A 1 226 ? -7.728 7.775 22.248 1.00 96.69 226 SER A C 1
ATOM 1776 O O . SER A 1 226 ? -8.162 7.445 23.351 1.00 96.69 226 SER A O 1
ATOM 1778 N N . ILE A 1 227 ? -7.796 6.970 21.184 1.00 96.88 227 ILE A N 1
ATOM 1779 C CA . ILE A 1 227 ? -8.448 5.657 21.175 1.00 96.88 227 ILE A CA 1
ATOM 1780 C C . ILE A 1 227 ? -7.709 4.687 22.098 1.00 96.88 227 ILE A C 1
ATOM 1782 O O . ILE A 1 227 ? -8.338 3.994 22.900 1.00 96.88 227 ILE A O 1
ATOM 1786 N N . MET A 1 228 ? -6.375 4.690 22.047 1.00 96.19 228 MET A N 1
ATOM 1787 C CA . MET A 1 228 ? -5.516 3.809 22.839 1.00 96.19 228 MET A CA 1
ATOM 1788 C C . MET A 1 228 ? -5.567 4.084 24.353 1.00 96.19 228 MET A C 1
ATOM 1790 O O . MET A 1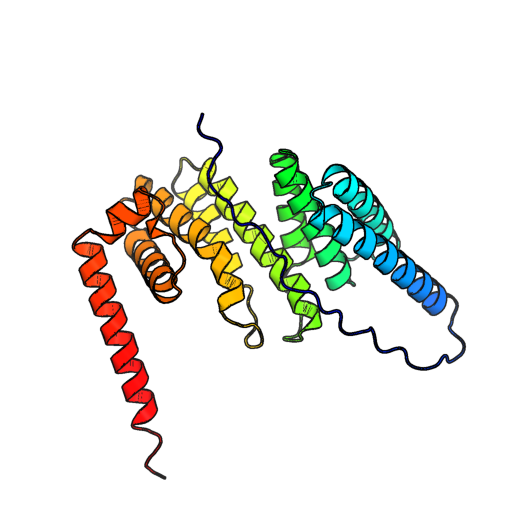 228 ? -5.071 3.285 25.147 1.00 96.19 228 MET A O 1
ATOM 1794 N N . LYS A 1 229 ? -6.187 5.194 24.770 1.00 96.31 229 LYS A N 1
ATOM 1795 C CA . LYS A 1 229 ? -6.433 5.543 26.178 1.00 96.31 229 LYS A CA 1
ATOM 1796 C C . LYS A 1 229 ? -7.845 5.188 26.651 1.00 96.31 229 LYS A C 1
ATOM 1798 O O . LYS A 1 229 ? -8.140 5.331 27.836 1.00 96.31 229 LYS A O 1
ATOM 1803 N N . THR A 1 230 ? -8.728 4.738 25.759 1.00 97.25 230 THR A N 1
ATOM 1804 C CA . THR A 1 230 ? -10.110 4.402 26.127 1.00 97.25 230 THR A CA 1
ATOM 1805 C C . THR A 1 230 ? -10.175 3.116 26.963 1.00 97.25 230 THR A C 1
ATOM 1807 O O . THR A 1 230 ? -9.417 2.177 26.702 1.00 97.25 230 THR A O 1
ATOM 1810 N N . PRO A 1 231 ? -11.116 3.004 27.923 1.00 97.69 231 PRO A N 1
ATOM 1811 C CA . PRO A 1 231 ? -11.307 1.769 28.687 1.00 97.69 231 PRO A CA 1
ATOM 1812 C C . PRO A 1 231 ? -11.579 0.546 27.801 1.00 97.69 231 PRO A C 1
ATOM 1814 O O . PRO A 1 231 ? -11.061 -0.533 28.071 1.00 97.69 231 PRO A O 1
ATOM 1817 N N . ALA A 1 232 ? -12.343 0.724 26.717 1.00 96.62 232 ALA A N 1
ATOM 1818 C CA . ALA A 1 232 ? -12.654 -0.342 25.768 1.00 96.62 232 ALA A CA 1
ATOM 1819 C C . ALA A 1 232 ? -11.385 -0.913 25.115 1.00 96.62 232 ALA A C 1
ATOM 1821 O O . ALA A 1 232 ? -11.182 -2.126 25.126 1.00 96.62 232 ALA A O 1
ATOM 1822 N N . TYR A 1 233 ? -10.495 -0.046 24.622 1.00 97.25 233 TYR A N 1
ATOM 1823 C CA . TYR A 1 233 ? -9.221 -0.482 24.055 1.00 97.25 233 TYR A CA 1
ATOM 1824 C C . TYR A 1 233 ? -8.318 -1.145 25.100 1.00 97.25 233 TYR A C 1
ATOM 1826 O O . TYR A 1 233 ? -7.714 -2.182 24.834 1.00 97.25 233 TYR A O 1
ATOM 1834 N N . LEU A 1 234 ? -8.211 -0.566 26.300 1.00 96.81 234 LEU A N 1
ATOM 1835 C CA . LEU A 1 234 ? -7.351 -1.108 27.356 1.00 96.81 234 LEU A CA 1
ATOM 1836 C C . LEU A 1 234 ? -7.809 -2.502 27.811 1.00 96.81 234 LEU A C 1
ATOM 1838 O O . LEU A 1 234 ? -6.964 -3.372 28.041 1.00 96.81 234 LEU A O 1
ATOM 1842 N N . ASN A 1 235 ? -9.124 -2.730 27.885 1.00 96.69 235 ASN A N 1
ATOM 1843 C CA . ASN A 1 235 ? -9.697 -4.047 28.154 1.00 96.69 235 ASN A CA 1
ATOM 1844 C C . ASN A 1 235 ? -9.365 -5.033 27.026 1.00 96.69 235 ASN A C 1
ATOM 1846 O O . ASN A 1 235 ? -8.788 -6.084 27.303 1.00 96.69 235 ASN A O 1
ATOM 1850 N N . PHE A 1 236 ? -9.590 -4.648 25.765 1.00 96.69 236 PHE A N 1
ATOM 1851 C CA . PHE A 1 236 ? -9.237 -5.470 24.603 1.00 96.69 236 PHE A CA 1
ATOM 1852 C C . PHE A 1 236 ? -7.741 -5.839 24.585 1.00 96.69 236 PHE A C 1
ATOM 1854 O O . PHE A 1 236 ? -7.365 -7.001 24.439 1.00 96.69 236 PHE A O 1
ATOM 1861 N N . LYS A 1 237 ? -6.848 -4.868 24.826 1.00 95.38 237 LYS A N 1
ATOM 1862 C CA . LYS A 1 237 ? -5.391 -5.085 24.899 1.00 95.38 237 LYS A CA 1
ATOM 1863 C C . LYS A 1 237 ? -5.006 -6.070 26.008 1.00 95.38 237 LYS A C 1
ATOM 1865 O O . LYS A 1 237 ? -4.037 -6.818 25.857 1.00 95.38 237 LYS A O 1
ATOM 1870 N N . LYS A 1 238 ? -5.716 -6.060 27.141 1.00 94.50 238 LYS A N 1
ATOM 1871 C CA . LYS A 1 238 ? -5.490 -6.998 28.251 1.00 94.50 238 LYS A CA 1
ATOM 1872 C C . LYS A 1 238 ? -5.892 -8.422 27.860 1.00 94.50 238 LYS A C 1
ATOM 1874 O O . LYS A 1 238 ? -5.117 -9.342 28.118 1.00 94.50 238 LYS A O 1
ATOM 1879 N N . GLU A 1 239 ? -7.047 -8.588 27.224 1.00 92.06 239 GLU A N 1
ATOM 1880 C CA . GLU A 1 239 ? -7.544 -9.877 26.722 1.00 92.06 239 GLU A CA 1
ATOM 1881 C C . GLU A 1 239 ? -6.597 -10.462 25.670 1.00 92.06 239 GLU A C 1
ATOM 1883 O O . GLU A 1 239 ? -6.074 -11.559 25.862 1.00 92.06 239 GLU A O 1
ATOM 1888 N N . PHE A 1 240 ? -6.213 -9.664 24.670 1.00 89.50 240 PHE A N 1
ATOM 1889 C CA . PHE A 1 240 ? -5.250 -10.057 23.637 1.00 89.50 240 PHE A CA 1
ATOM 1890 C C . PHE A 1 240 ? -3.921 -10.581 24.219 1.00 89.50 240 PHE A C 1
ATOM 1892 O O . PHE A 1 240 ? -3.355 -11.578 23.760 1.00 89.50 240 PHE A O 1
ATOM 1899 N N . LYS A 1 241 ? -3.398 -9.929 25.269 1.00 86.62 241 LYS A N 1
ATOM 1900 C CA . LYS A 1 241 ? -2.174 -10.377 25.959 1.00 86.62 241 LYS A CA 1
ATOM 1901 C C . LYS A 1 241 ? -2.362 -11.712 26.682 1.00 86.62 241 LYS A C 1
ATOM 1903 O O . LYS A 1 241 ? -1.411 -12.494 26.739 1.00 86.62 241 LYS A O 1
ATOM 1908 N N . ASN A 1 242 ? -3.536 -11.956 27.258 1.00 83.19 242 ASN A N 1
ATOM 1909 C CA . ASN A 1 242 ? -3.838 -13.204 27.955 1.00 83.19 242 ASN A CA 1
ATOM 1910 C C . ASN A 1 242 ? -3.961 -14.367 26.968 1.00 83.19 242 ASN A C 1
ATOM 1912 O O . ASN A 1 242 ? -3.364 -15.417 27.205 1.00 83.19 242 ASN A O 1
ATOM 1916 N N . ASP A 1 243 ? -4.623 -14.157 25.832 1.00 80.69 243 ASP A N 1
ATOM 1917 C CA . ASP A 1 243 ? -4.772 -15.177 24.791 1.00 80.69 243 ASP A CA 1
ATOM 1918 C C . ASP A 1 243 ? -3.427 -15.579 24.196 1.00 80.69 243 ASP A C 1
ATOM 1920 O O . ASP A 1 243 ? -3.136 -16.766 24.057 1.00 80.69 243 ASP A O 1
ATOM 1924 N N . ARG A 1 244 ? -2.536 -14.611 23.948 1.00 75.75 244 ARG A N 1
ATOM 1925 C CA . ARG A 1 244 ? -1.179 -14.906 23.469 1.00 75.75 244 ARG A CA 1
ATOM 1926 C C . ARG A 1 244 ? -0.366 -15.718 24.481 1.00 75.75 244 ARG A C 1
ATOM 1928 O O . ARG A 1 244 ? 0.369 -16.625 24.095 1.00 75.75 244 ARG A O 1
ATOM 1935 N N . LYS A 1 245 ? -0.492 -15.411 25.778 1.00 69.38 245 LYS A N 1
ATOM 1936 C CA . LYS A 1 245 ? 0.174 -16.169 26.851 1.00 69.38 245 LYS A CA 1
ATOM 1937 C C . LYS A 1 245 ? -0.380 -17.588 26.972 1.00 69.38 245 LYS A C 1
ATOM 1939 O O . LYS A 1 245 ? 0.399 -18.523 27.119 1.00 69.38 245 LYS A O 1
ATOM 1944 N N . ASN A 1 246 ? -1.696 -17.756 26.879 1.00 63.97 246 ASN A N 1
ATOM 1945 C CA . ASN A 1 246 ? -2.352 -19.056 27.017 1.00 63.97 246 ASN A CA 1
ATOM 1946 C C . ASN A 1 246 ? -2.168 -19.938 25.772 1.00 63.97 246 ASN A C 1
ATOM 1948 O O . ASN A 1 246 ? -1.945 -21.139 25.907 1.00 63.97 246 ASN A O 1
ATOM 1952 N N . GLY A 1 247 ? -2.187 -19.348 24.574 1.00 57.81 247 GLY A N 1
ATOM 1953 C CA . GLY A 1 247 ? -1.869 -20.032 23.320 1.00 57.81 247 GLY A CA 1
ATOM 1954 C C . GLY A 1 247 ? -0.422 -20.525 23.270 1.00 57.81 247 GLY A C 1
ATOM 1955 O O . GLY A 1 247 ? -0.190 -21.666 22.888 1.00 57.81 247 GLY A O 1
ATOM 1956 N N . SER A 1 248 ? 0.535 -19.725 23.760 1.00 54.22 248 SER A N 1
ATOM 1957 C CA . SER A 1 248 ? 1.938 -20.152 23.878 1.00 54.22 248 SER A CA 1
ATOM 1958 C C . SER A 1 248 ? 2.153 -21.250 24.928 1.00 54.22 248 SER A C 1
ATOM 1960 O O . SER A 1 248 ? 3.084 -22.035 24.777 1.00 54.22 248 SER A O 1
ATOM 1962 N N . ARG A 1 249 ? 1.317 -21.316 25.978 1.00 44.56 249 ARG A N 1
ATOM 1963 C CA . ARG A 1 249 ? 1.402 -22.342 27.036 1.00 44.56 249 ARG A CA 1
ATOM 1964 C C . ARG A 1 249 ? 0.888 -23.702 26.560 1.00 44.56 249 ARG A C 1
ATOM 1966 O O . ARG A 1 249 ? 1.497 -24.726 26.835 1.00 44.56 249 ARG A O 1
ATOM 1973 N N . LYS A 1 250 ? -0.186 -23.708 25.763 1.00 38.25 250 LYS A N 1
ATOM 1974 C CA . LYS A 1 250 ? -0.735 -24.934 25.157 1.00 38.25 250 LYS A CA 1
ATOM 1975 C C . LYS A 1 250 ? 0.205 -25.592 24.140 1.00 38.25 250 LYS A C 1
ATOM 1977 O O . LYS A 1 250 ? 0.094 -26.790 23.918 1.00 38.25 250 LYS A O 1
ATOM 1982 N N . THR A 1 251 ? 1.118 -24.837 23.527 1.00 38.41 251 THR A N 1
ATOM 1983 C CA . THR A 1 251 ? 2.132 -25.393 22.614 1.00 38.41 251 THR A CA 1
ATOM 1984 C C . THR A 1 251 ? 3.371 -25.934 23.327 1.00 38.41 251 THR A C 1
ATOM 1986 O O . THR A 1 251 ? 4.038 -26.797 22.770 1.00 38.41 251 THR A O 1
ATOM 1989 N N . THR A 1 252 ? 3.687 -25.462 24.538 1.00 39.31 252 THR A N 1
ATOM 1990 C CA . THR A 1 252 ? 4.854 -25.944 25.300 1.00 39.31 252 THR A CA 1
ATOM 1991 C C . THR A 1 252 ? 4.557 -27.189 26.131 1.00 39.31 252 THR A C 1
ATOM 1993 O O . THR A 1 252 ? 5.455 -27.995 26.328 1.00 39.31 252 THR A O 1
ATOM 1996 N N . ASP A 1 253 ? 3.304 -27.403 26.539 1.00 42.44 253 ASP A N 1
ATOM 1997 C CA . ASP A 1 253 ? 2.933 -28.553 27.382 1.00 42.44 253 ASP A CA 1
ATOM 1998 C C . ASP A 1 253 ? 2.689 -29.856 26.581 1.00 42.44 253 ASP A C 1
ATOM 2000 O O . ASP A 1 253 ? 2.394 -30.892 27.165 1.00 42.44 253 ASP A O 1
ATOM 2004 N N . ASN A 1 254 ? 2.847 -29.832 25.248 1.00 37.88 254 ASN A N 1
ATOM 2005 C CA . ASN A 1 254 ? 2.682 -30.999 24.364 1.00 37.88 254 ASN A CA 1
ATOM 2006 C C . ASN A 1 254 ? 4.005 -31.540 23.774 1.00 37.88 254 ASN A C 1
ATOM 2008 O O . ASN A 1 254 ? 3.963 -32.366 22.866 1.00 37.88 254 ASN A O 1
ATOM 2012 N N . GLN A 1 255 ? 5.175 -31.096 24.257 1.00 37.56 255 GLN A N 1
ATOM 2013 C CA . GLN A 1 255 ? 6.481 -31.648 23.841 1.00 37.56 255 GLN A CA 1
ATOM 2014 C C . GLN A 1 255 ? 7.149 -32.580 24.865 1.00 37.56 255 GLN A C 1
ATOM 2016 O O . GLN A 1 255 ? 8.261 -33.040 24.628 1.00 37.56 255 GLN A O 1
ATOM 2021 N N . GLU A 1 256 ? 6.461 -32.957 25.941 1.00 38.03 256 GLU A N 1
ATOM 2022 C CA . GLU A 1 256 ? 6.907 -34.028 26.840 1.00 38.03 256 GLU A CA 1
ATOM 2023 C C . GLU A 1 256 ? 5.815 -35.089 26.988 1.00 38.03 256 GLU A C 1
ATOM 2025 O O . GLU A 1 256 ? 5.149 -35.158 28.015 1.00 38.03 256 GLU A O 1
ATOM 2030 N N . SER A 1 257 ? 5.586 -35.886 25.940 1.00 36.88 257 SER A N 1
ATOM 2031 C CA . SER A 1 257 ? 5.075 -37.270 26.019 1.00 36.88 257 SER A CA 1
ATOM 2032 C C . SER A 1 257 ? 4.900 -37.845 24.613 1.00 36.88 257 SER A C 1
ATOM 2034 O O . SER A 1 257 ? 3.827 -37.711 24.033 1.00 36.88 257 SER A O 1
ATOM 2036 N N . THR A 1 258 ? 5.974 -38.430 24.070 1.00 34.50 258 THR A N 1
ATOM 2037 C CA . THR A 1 258 ? 6.083 -39.813 23.541 1.00 34.50 258 THR A CA 1
ATOM 2038 C C . THR A 1 258 ? 7.409 -39.974 22.820 1.00 34.50 258 THR A C 1
ATOM 2040 O O . THR A 1 258 ? 7.647 -39.185 21.879 1.00 34.50 258 THR A O 1
#

Nearest PDB structures (foldseek):
  8rst-assembly1_A-2  TM=4.995E-01  e=6.917E-01  Bacillus phage phi3T
  8rsv-assembly1_A  TM=5.698E-01  e=1.040E+00  Bacillus phage phi3T
  8rtc-assembly1_A  TM=5.027E-01  e=1.192E+00  Bacillus phage phi3T
  8rtc-assembly2_B  TM=5.287E-01  e=1.428E+00  Bacillus phage phi3T
  8rsu-assembly1_A  TM=4.966E-01  e=1.428E+00  Bacillus phage phi3T

pLDDT: mean 83.81, std 21.52, range [23.89, 98.69]

Mean predicted aligned error: 9.31 Å